Protein AF-A0A7H8S4U1-F1 (afdb_monomer_lite)

pLDDT: mean 76.93, std 15.3, range [38.97, 93.62]

Radius of gyration: 26.72 Å; chains: 1; bounding box: 43×94×67 Å

Structure (mmCIF, N/CA/C/O backbone):
data_AF-A0A7H8S4U1-F1
#
_entry.id   AF-A0A7H8S4U1-F1
#
loop_
_atom_site.group_PDB
_atom_site.id
_atom_site.type_symbol
_atom_site.label_atom_id
_atom_site.label_alt_id
_atom_site.label_comp_id
_atom_site.label_asym_id
_atom_site.label_entity_id
_atom_site.label_seq_id
_atom_site.pdbx_PDB_ins_code
_atom_site.Cartn_x
_atom_site.Cartn_y
_atom_site.Cartn_z
_atom_site.occupancy
_atom_site.B_iso_or_equiv
_atom_site.auth_seq_id
_atom_site.auth_comp_id
_atom_site.auth_asym_id
_atom_site.auth_atom_id
_atom_site.pdbx_PDB_model_num
ATOM 1 N N . MET A 1 1 ? 2.438 36.192 -29.344 1.00 64.75 1 MET A N 1
ATOM 2 C CA . MET A 1 1 ? 3.657 36.478 -30.137 1.00 64.75 1 MET A CA 1
ATOM 3 C C . MET A 1 1 ? 3.927 35.367 -31.154 1.00 64.75 1 MET A C 1
ATOM 5 O O . MET A 1 1 ? 3.913 35.666 -32.336 1.00 64.75 1 MET A O 1
ATOM 9 N N . LEU A 1 2 ? 4.022 34.094 -30.740 1.00 72.19 2 LEU A N 1
ATOM 10 C CA . LEU A 1 2 ? 4.250 32.944 -31.644 1.00 72.19 2 LEU A CA 1
ATOM 11 C C . LEU A 1 2 ? 3.164 32.755 -32.721 1.00 72.19 2 LEU A C 1
ATOM 13 O O . LEU A 1 2 ? 3.493 32.501 -33.872 1.00 72.19 2 LEU A O 1
ATOM 17 N N . ASP A 1 3 ? 1.880 32.940 -32.389 1.00 77.12 3 ASP A N 1
ATOM 18 C CA . ASP A 1 3 ? 0.780 32.805 -33.368 1.00 77.12 3 ASP A CA 1
ATOM 19 C C . ASP A 1 3 ? 0.847 33.827 -34.506 1.00 77.12 3 ASP A C 1
ATOM 21 O O . ASP A 1 3 ? 0.370 33.581 -35.614 1.00 77.12 3 ASP A O 1
ATOM 25 N N . PHE A 1 4 ? 1.438 34.989 -34.232 1.00 79.50 4 PHE A N 1
ATOM 26 C CA . PHE A 1 4 ? 1.604 36.049 -35.218 1.00 79.50 4 PHE A CA 1
ATOM 27 C C . PHE A 1 4 ? 2.697 35.675 -36.226 1.00 79.50 4 PHE A C 1
ATOM 29 O O . PHE A 1 4 ? 2.539 35.836 -37.432 1.00 79.50 4 PHE A O 1
ATOM 36 N N . GLU A 1 5 ? 3.774 35.076 -35.727 1.00 75.38 5 GLU A N 1
ATOM 37 C CA . GLU A 1 5 ? 4.907 34.611 -36.519 1.00 75.38 5 GLU A CA 1
ATOM 38 C C . GLU A 1 5 ? 4.589 33.346 -37.327 1.00 75.38 5 GLU A C 1
ATOM 40 O O . GLU A 1 5 ? 5.065 33.182 -38.446 1.00 75.38 5 GLU A O 1
ATOM 45 N N . VAL A 1 6 ? 3.705 32.487 -36.819 1.00 82.75 6 VAL A N 1
ATOM 46 C CA . VAL A 1 6 ? 3.118 31.361 -37.567 1.00 82.75 6 VAL A CA 1
ATOM 47 C C . VAL A 1 6 ? 2.343 31.852 -38.788 1.00 82.75 6 VAL A C 1
ATOM 49 O O . VAL A 1 6 ? 2.524 31.327 -39.885 1.00 82.75 6 VAL A O 1
ATOM 52 N N . LYS A 1 7 ? 1.527 32.901 -38.622 1.00 80.88 7 LYS A N 1
ATOM 53 C CA . LYS A 1 7 ? 0.760 33.504 -39.724 1.00 80.88 7 LYS A CA 1
ATOM 54 C C . LYS A 1 7 ? 1.648 34.214 -40.752 1.00 80.88 7 LYS A C 1
ATOM 56 O O . LYS A 1 7 ? 1.335 34.169 -41.934 1.00 80.88 7 LYS A O 1
ATOM 61 N N . LEU A 1 8 ? 2.746 34.834 -40.316 1.00 81.50 8 LEU A N 1
ATOM 62 C CA . LEU A 1 8 ? 3.704 35.530 -41.189 1.00 81.50 8 LEU A CA 1
ATOM 63 C C . LEU A 1 8 ? 4.660 34.583 -41.926 1.00 81.50 8 LEU A C 1
ATOM 65 O O . LEU A 1 8 ? 4.981 34.814 -43.086 1.00 81.50 8 LEU A O 1
ATOM 69 N N . SER A 1 9 ? 5.131 33.530 -41.259 1.00 76.94 9 SER A N 1
ATOM 70 C CA . SER A 1 9 ? 6.133 32.610 -41.813 1.00 76.94 9 SER A CA 1
ATOM 71 C C . SER A 1 9 ? 5.536 31.447 -42.608 1.00 76.94 9 SER A C 1
ATOM 73 O O . SER A 1 9 ? 6.279 30.737 -43.285 1.00 76.94 9 SER A O 1
ATOM 75 N N . GLY A 1 10 ? 4.225 31.198 -42.490 1.00 78.38 10 GLY A N 1
ATOM 76 C CA . GLY A 1 10 ? 3.545 30.051 -43.104 1.00 78.38 10 GLY A CA 1
ATOM 77 C C . GLY A 1 10 ? 3.968 28.687 -42.537 1.00 78.38 10 GLY A C 1
ATOM 78 O O . GLY A 1 10 ? 3.527 27.648 -43.027 1.00 78.38 10 GLY A O 1
ATOM 79 N N . LYS A 1 11 ? 4.828 28.662 -41.510 1.00 82.88 11 LYS A N 1
ATOM 80 C CA . LYS A 1 11 ? 5.280 27.439 -40.835 1.00 82.88 11 LYS A CA 1
ATOM 81 C C . LYS A 1 11 ? 4.241 26.988 -39.814 1.00 82.88 11 LYS A C 1
ATOM 83 O O . LYS A 1 11 ? 3.533 27.803 -39.232 1.00 82.88 11 LYS A O 1
ATOM 88 N N . SER A 1 12 ? 4.176 25.686 -39.540 1.00 81.75 12 SER A N 1
ATOM 89 C CA . SER A 1 12 ? 3.280 25.167 -38.501 1.00 81.75 12 SER A CA 1
ATOM 90 C C . SER A 1 12 ? 3.655 25.713 -37.117 1.00 81.75 12 SER A C 1
ATOM 92 O O . SER A 1 12 ? 4.831 25.931 -36.816 1.00 81.75 12 SER A O 1
ATOM 94 N N . PHE A 1 13 ? 2.659 25.880 -36.242 1.00 82.69 13 PHE A N 1
ATOM 95 C CA . PHE A 1 13 ? 2.874 26.357 -34.871 1.00 82.69 13 PHE A CA 1
ATOM 96 C C . PHE A 1 13 ? 3.917 25.536 -34.111 1.00 82.69 13 PHE A C 1
ATOM 98 O O . PHE A 1 13 ? 4.747 26.097 -33.400 1.00 82.69 13 PHE A O 1
ATOM 105 N N . ASN A 1 14 ? 3.941 24.219 -34.321 1.00 80.06 14 ASN A N 1
ATOM 106 C CA . ASN A 1 14 ? 4.946 23.354 -33.713 1.00 80.06 14 ASN A CA 1
ATOM 107 C C . ASN A 1 14 ? 6.362 23.664 -34.214 1.00 80.06 14 ASN A C 1
ATOM 109 O O . ASN A 1 14 ? 7.271 23.696 -33.399 1.00 80.06 14 ASN A O 1
ATOM 113 N N . ALA A 1 15 ? 6.560 23.959 -35.501 1.00 79.50 15 ALA A N 1
ATOM 114 C CA . ALA A 1 15 ? 7.880 24.307 -36.030 1.00 79.50 15 ALA A CA 1
ATOM 115 C C . ALA A 1 15 ? 8.394 25.649 -35.481 1.00 79.50 15 ALA A C 1
ATOM 117 O O . ALA A 1 15 ? 9.560 25.755 -35.106 1.00 79.50 15 ALA A O 1
ATOM 118 N N . VAL A 1 16 ? 7.518 26.655 -35.374 1.00 81.25 16 VAL A N 1
ATOM 119 C CA . VAL A 1 16 ? 7.859 27.948 -34.751 1.00 81.25 16 VAL A CA 1
ATOM 120 C C . VAL A 1 16 ? 8.148 27.751 -33.261 1.00 81.25 16 VAL A C 1
ATOM 122 O O . VAL A 1 16 ? 9.165 28.209 -32.751 1.00 81.25 16 VAL A O 1
ATOM 125 N N . LYS A 1 17 ? 7.325 26.975 -32.552 1.00 79.62 17 LYS A N 1
ATOM 126 C CA . LYS A 1 17 ? 7.555 26.643 -31.142 1.00 79.62 17 LYS A CA 1
ATOM 127 C C . LYS A 1 17 ? 8.877 25.894 -30.929 1.00 79.62 17 LYS A C 1
ATOM 129 O O . LYS A 1 17 ? 9.599 26.209 -29.990 1.00 79.62 17 LYS A O 1
ATOM 134 N N . GLU A 1 18 ? 9.227 24.944 -31.791 1.00 81.50 18 GLU A N 1
ATOM 135 C CA . GLU A 1 18 ? 10.499 24.216 -31.714 1.00 81.50 18 GLU A CA 1
ATOM 136 C C . GLU A 1 18 ? 11.718 25.098 -32.013 1.00 81.50 18 GLU A C 1
ATOM 138 O O . GLU A 1 18 ? 12.794 24.842 -31.477 1.00 81.50 18 GLU A O 1
ATOM 143 N N . GLN A 1 19 ? 11.564 26.151 -32.820 1.00 81.50 19 GLN A N 1
ATOM 144 C CA . GLN A 1 19 ? 12.625 27.124 -33.090 1.00 81.50 19 GLN A CA 1
ATOM 145 C C . GLN A 1 19 ? 12.977 27.949 -31.842 1.00 81.50 19 GLN A C 1
ATOM 147 O O . GLN A 1 19 ? 14.152 28.209 -31.597 1.00 81.50 19 GLN A O 1
ATOM 152 N N . TYR A 1 20 ? 11.978 28.321 -31.037 1.00 78.94 20 TYR A N 1
ATOM 153 C CA . TYR A 1 20 ? 12.177 29.127 -29.826 1.00 78.94 20 TYR A CA 1
ATOM 154 C C . TYR A 1 20 ? 12.450 28.300 -28.568 1.00 78.94 20 TYR A C 1
ATOM 156 O O . TYR A 1 20 ? 13.258 28.693 -27.732 1.00 78.94 20 TYR A O 1
ATOM 164 N N . PHE A 1 21 ? 11.782 27.156 -28.418 1.00 80.81 21 PHE A N 1
ATOM 165 C CA . PHE A 1 21 ? 11.834 26.341 -27.199 1.00 80.81 21 PHE A CA 1
ATOM 166 C C . PHE A 1 21 ? 12.585 25.016 -27.382 1.00 80.81 21 PHE A C 1
ATOM 168 O O . PHE A 1 21 ? 12.710 24.241 -26.432 1.00 80.81 21 PHE A O 1
ATOM 175 N N . GLY A 1 22 ? 13.097 24.742 -28.585 1.00 77.19 22 GLY A N 1
ATOM 176 C CA . GLY A 1 22 ? 13.707 23.464 -28.935 1.00 77.19 22 GLY A CA 1
ATOM 177 C C . GLY A 1 22 ? 12.678 22.351 -29.167 1.00 77.19 22 GLY A C 1
ATOM 178 O O . GLY A 1 22 ? 11.480 22.493 -28.912 1.00 77.19 22 GLY A O 1
ATOM 179 N N . LYS A 1 23 ? 13.153 21.197 -29.650 1.00 75.75 23 LYS A N 1
ATOM 180 C CA . LYS A 1 23 ? 12.310 20.008 -29.851 1.00 75.75 23 LYS A CA 1
ATOM 181 C C . LYS A 1 23 ? 11.745 19.515 -28.522 1.00 75.75 23 LYS A C 1
ATOM 183 O O . LYS A 1 23 ? 12.493 19.311 -27.562 1.00 75.75 23 LYS A O 1
ATOM 188 N N . VAL A 1 24 ? 10.439 19.245 -28.489 1.00 65.31 24 VAL A N 1
ATOM 189 C CA . VAL A 1 24 ? 9.780 18.640 -27.323 1.00 65.31 24 VAL A CA 1
ATOM 190 C C . VAL A 1 24 ? 10.454 17.298 -27.027 1.00 65.31 24 VAL A C 1
ATOM 192 O O . VAL A 1 24 ? 10.409 16.369 -27.837 1.00 65.31 24 VAL A O 1
ATOM 195 N N . ARG A 1 25 ? 11.111 17.183 -25.865 1.00 64.31 25 ARG A N 1
ATOM 196 C CA . ARG A 1 25 ? 11.694 15.910 -25.423 1.00 64.31 25 ARG A CA 1
ATOM 197 C C . ARG A 1 25 ? 10.561 14.892 -25.283 1.00 64.31 25 ARG A C 1
ATOM 199 O O . ARG A 1 25 ? 9.603 15.136 -24.553 1.00 64.31 25 ARG A O 1
ATOM 206 N N . LYS A 1 26 ? 10.670 13.757 -25.984 1.00 64.00 26 LYS A N 1
ATOM 207 C CA . LYS A 1 26 ? 9.734 12.629 -25.845 1.00 64.00 26 LYS A CA 1
ATOM 208 C C . LYS A 1 26 ? 9.601 12.274 -24.362 1.00 64.00 26 LYS A C 1
ATOM 210 O O . LYS A 1 26 ? 10.618 12.204 -23.667 1.00 64.00 26 LYS A O 1
ATOM 215 N N . SER A 1 27 ? 8.372 12.065 -23.883 1.00 67.50 27 SER A N 1
ATOM 216 C CA . SER A 1 27 ? 8.158 11.691 -22.486 1.00 67.50 27 SER A CA 1
ATOM 217 C C . SER A 1 27 ? 8.909 10.392 -22.188 1.00 67.50 27 SER A C 1
ATOM 219 O O . SER A 1 27 ? 8.850 9.415 -22.939 1.00 67.50 27 SER A O 1
ATOM 221 N N . LEU A 1 28 ? 9.699 10.405 -21.115 1.00 77.50 28 LEU A N 1
ATOM 222 C CA . LEU A 1 28 ? 10.390 9.208 -20.656 1.00 77.50 28 LEU A CA 1
ATOM 223 C C . LEU A 1 28 ? 9.348 8.206 -20.155 1.00 77.50 28 LEU A C 1
ATOM 225 O O . LEU A 1 28 ? 8.411 8.579 -19.451 1.00 77.50 28 LEU A O 1
ATOM 229 N N . HIS A 1 29 ? 9.532 6.930 -20.493 1.00 82.38 29 HIS A N 1
ATOM 230 C CA . HIS A 1 29 ? 8.674 5.863 -19.986 1.00 82.38 29 HIS A CA 1
ATOM 231 C C . HIS A 1 29 ? 8.639 5.887 -18.439 1.00 82.38 29 HIS A C 1
ATOM 233 O O . HIS A 1 29 ? 9.708 5.999 -17.827 1.00 82.38 29 HIS A O 1
ATOM 239 N N . PRO A 1 30 ? 7.471 5.715 -17.788 1.00 82.88 30 PRO A N 1
ATOM 240 C CA . PRO A 1 30 ? 7.329 5.840 -16.331 1.00 82.88 30 PRO A CA 1
ATOM 241 C C . PRO A 1 30 ? 8.284 4.949 -15.524 1.00 82.88 30 PRO A C 1
ATOM 243 O O . PRO A 1 30 ? 8.791 5.353 -14.484 1.00 82.88 30 PRO A O 1
ATOM 246 N N . ALA A 1 31 ? 8.620 3.760 -16.035 1.00 83.56 31 ALA A N 1
ATOM 247 C CA . ALA A 1 31 ? 9.599 2.870 -15.399 1.00 83.56 31 ALA A CA 1
ATOM 248 C C . ALA A 1 31 ? 11.003 3.496 -15.224 1.00 83.56 31 ALA A C 1
ATOM 250 O O . ALA A 1 31 ? 11.756 3.072 -14.348 1.00 83.56 31 ALA A O 1
ATOM 251 N N . TYR A 1 32 ? 11.377 4.499 -16.032 1.00 82.00 32 TYR A N 1
ATOM 252 C CA . TYR A 1 32 ? 12.645 5.221 -15.866 1.00 82.00 32 TYR A CA 1
ATOM 253 C C . TYR A 1 32 ? 12.599 6.268 -14.754 1.00 82.00 32 TYR A C 1
ATOM 255 O O . TYR A 1 32 ? 13.657 6.633 -14.249 1.00 82.00 32 TYR A O 1
ATOM 263 N N . GLN A 1 33 ? 11.404 6.724 -14.373 1.00 85.19 33 GLN A N 1
ATOM 264 C CA . GLN A 1 33 ? 11.203 7.699 -13.300 1.00 85.19 33 GLN A CA 1
ATOM 265 C C . GLN A 1 33 ? 11.295 7.052 -11.910 1.00 85.19 33 GLN A C 1
ATOM 267 O O . GLN A 1 33 ? 11.431 7.760 -10.915 1.00 85.19 33 GLN A O 1
ATOM 272 N N . LEU A 1 34 ? 11.262 5.715 -11.838 1.00 85.81 34 LEU A N 1
ATOM 273 C CA . LEU A 1 34 ? 11.427 4.984 -10.587 1.00 85.81 34 LEU A CA 1
ATOM 274 C C . LEU A 1 34 ? 12.838 5.170 -10.024 1.00 85.81 34 LEU A C 1
ATOM 276 O O . LEU A 1 34 ? 13.845 4.906 -10.696 1.00 85.81 34 LEU A O 1
ATOM 280 N N . ASN A 1 35 ? 12.902 5.583 -8.761 1.00 86.75 35 ASN A N 1
ATOM 281 C CA . ASN A 1 35 ? 14.157 5.774 -8.052 1.00 86.75 35 ASN A CA 1
ATOM 282 C C . ASN A 1 35 ? 14.803 4.413 -7.682 1.00 86.75 35 ASN A C 1
ATOM 284 O O . ASN A 1 35 ? 14.145 3.366 -7.701 1.00 86.75 35 ASN A O 1
ATOM 288 N N . PRO A 1 36 ? 16.107 4.375 -7.342 1.00 86.31 36 PRO A N 1
ATOM 289 C CA . PRO A 1 36 ? 16.794 3.122 -7.022 1.00 86.31 36 PRO A CA 1
ATOM 290 C C . PRO A 1 36 ? 16.178 2.344 -5.853 1.00 86.31 36 PRO A C 1
ATOM 292 O O . PRO A 1 36 ? 16.264 1.118 -5.840 1.00 86.31 36 PRO A O 1
ATOM 295 N N . TYR A 1 37 ? 15.568 3.039 -4.890 1.00 86.88 37 TYR A N 1
ATOM 296 C CA . TYR A 1 37 ? 14.914 2.425 -3.736 1.00 86.88 37 TYR A CA 1
ATOM 297 C C . TYR A 1 37 ? 13.597 1.740 -4.131 1.00 86.88 37 TYR A C 1
ATOM 299 O O . TYR A 1 37 ? 13.401 0.571 -3.820 1.00 86.88 37 TYR A O 1
ATOM 307 N N . GLN A 1 38 ? 12.760 2.397 -4.933 1.00 89.38 38 GLN A N 1
ATOM 308 C CA . GLN A 1 38 ? 11.540 1.841 -5.523 1.00 89.38 38 GLN A CA 1
ATOM 309 C C . GLN A 1 38 ? 11.856 0.603 -6.367 1.00 89.38 38 GLN A C 1
ATOM 311 O O . GLN A 1 38 ? 11.226 -0.437 -6.202 1.00 89.38 38 GLN A O 1
ATOM 316 N N . LEU A 1 39 ? 12.900 0.669 -7.203 1.00 88.06 39 LEU A N 1
ATOM 317 C CA . LEU A 1 39 ? 13.375 -0.483 -7.979 1.00 88.06 39 LEU A CA 1
ATOM 318 C C . LEU A 1 39 ? 13.901 -1.623 -7.096 1.00 88.06 39 LEU A C 1
ATOM 320 O O . LEU A 1 39 ? 13.832 -2.784 -7.499 1.00 88.06 39 LEU A O 1
ATOM 324 N N . LYS A 1 40 ? 14.440 -1.317 -5.909 1.00 88.44 40 LYS A N 1
ATOM 325 C CA . LYS A 1 40 ? 14.876 -2.325 -4.935 1.00 88.44 40 LYS A CA 1
ATOM 326 C C . LYS A 1 40 ? 13.676 -3.055 -4.335 1.00 88.44 40 LYS A C 1
ATOM 328 O O . LYS A 1 40 ? 13.718 -4.278 -4.256 1.00 88.44 40 LYS A O 1
ATOM 333 N N . CYS A 1 41 ? 12.608 -2.334 -3.987 1.00 86.12 41 CYS A N 1
ATOM 334 C CA . CYS A 1 41 ? 11.373 -2.909 -3.438 1.00 86.12 41 CYS A CA 1
ATOM 335 C C . CYS A 1 41 ? 10.744 -3.960 -4.366 1.00 86.12 41 CYS A C 1
ATOM 337 O O . CYS A 1 41 ? 10.228 -4.964 -3.889 1.00 86.12 41 CYS A O 1
ATOM 339 N N . ILE A 1 42 ? 10.848 -3.764 -5.683 1.00 88.56 42 ILE A N 1
ATOM 340 C CA . ILE A 1 42 ? 10.344 -4.708 -6.694 1.00 88.56 42 ILE A CA 1
ATOM 341 C C . ILE A 1 42 ? 11.414 -5.667 -7.247 1.00 88.56 42 ILE A C 1
ATOM 343 O O . ILE A 1 42 ? 11.142 -6.417 -8.176 1.00 88.56 42 ILE A O 1
ATOM 347 N N . GLY A 1 43 ? 12.644 -5.653 -6.718 1.00 85.69 43 GLY A N 1
ATOM 348 C CA . GLY A 1 43 ? 13.713 -6.581 -7.120 1.00 85.69 43 GLY A CA 1
ATOM 349 C C . GLY A 1 43 ? 14.400 -6.281 -8.463 1.00 85.69 43 GLY A C 1
ATOM 350 O O . GLY A 1 43 ? 15.244 -7.055 -8.911 1.00 85.69 43 GLY A O 1
ATOM 351 N N . TRP A 1 44 ? 14.110 -5.143 -9.096 1.00 87.25 44 TRP A N 1
ATOM 352 C CA . TRP A 1 44 ? 14.651 -4.764 -10.409 1.00 87.25 44 TRP A CA 1
ATOM 353 C C . TRP A 1 44 ? 15.941 -3.928 -10.350 1.00 87.25 44 TRP A C 1
ATOM 355 O O . TRP A 1 44 ? 16.581 -3.708 -11.382 1.00 87.25 44 TRP A O 1
ATOM 365 N N . GLN A 1 45 ? 16.365 -3.477 -9.162 1.00 86.06 45 GLN A N 1
ATOM 366 C CA . GLN A 1 45 ? 17.549 -2.618 -8.993 1.00 86.06 45 GLN A CA 1
ATOM 367 C C . GLN A 1 45 ? 18.833 -3.250 -9.556 1.00 86.06 45 GLN A C 1
ATOM 369 O O . GLN A 1 45 ? 19.552 -2.609 -10.324 1.00 86.06 45 GLN A O 1
ATOM 374 N N . ASN A 1 46 ? 19.113 -4.507 -9.199 1.00 82.81 46 ASN A N 1
ATOM 375 C CA . ASN A 1 46 ? 20.321 -5.204 -9.651 1.00 82.81 46 ASN A CA 1
ATOM 376 C C . ASN A 1 46 ? 20.266 -5.496 -11.152 1.00 82.81 46 ASN A C 1
ATOM 378 O O . ASN A 1 46 ? 21.266 -5.352 -11.846 1.00 82.81 46 ASN A O 1
ATOM 382 N N . TYR A 1 47 ? 19.080 -5.813 -11.674 1.00 79.25 47 TYR A N 1
ATOM 383 C CA . TYR A 1 47 ? 18.890 -6.076 -13.096 1.00 79.25 47 TYR A CA 1
ATOM 384 C C . TYR A 1 47 ? 19.197 -4.841 -13.953 1.00 79.25 47 TYR A C 1
ATOM 386 O O . TYR A 1 47 ? 19.935 -4.941 -14.930 1.00 79.25 47 TYR A O 1
ATOM 394 N N . LYS A 1 48 ? 18.721 -3.657 -13.534 1.00 78.81 48 LYS A N 1
ATOM 395 C CA . LYS A 1 48 ? 19.026 -2.380 -14.203 1.00 78.81 48 LYS A CA 1
ATOM 396 C C . LYS A 1 48 ? 20.525 -2.058 -14.196 1.00 78.81 48 LYS A C 1
ATOM 398 O O . LYS A 1 48 ? 21.014 -1.484 -15.163 1.00 78.81 48 LYS A O 1
ATOM 403 N N . ARG A 1 49 ? 21.242 -2.415 -13.120 1.00 79.75 49 ARG A N 1
ATOM 404 C CA . ARG A 1 49 ? 22.698 -2.211 -12.993 1.00 79.75 49 ARG A CA 1
ATOM 405 C C . ARG A 1 49 ? 23.508 -3.162 -13.875 1.00 79.75 49 ARG A C 1
ATOM 407 O O . ARG A 1 49 ? 24.505 -2.736 -14.438 1.00 79.75 49 ARG A O 1
ATOM 414 N N . ILE A 1 50 ? 23.083 -4.421 -13.989 1.00 83.31 50 ILE A N 1
ATOM 415 C CA . ILE A 1 50 ? 23.802 -5.463 -14.738 1.00 83.31 50 ILE A CA 1
ATOM 416 C C . ILE A 1 50 ? 23.540 -5.354 -16.246 1.00 83.31 50 ILE A C 1
ATOM 418 O O . ILE A 1 50 ? 24.458 -5.515 -17.043 1.00 83.31 50 ILE A O 1
ATOM 422 N N . SER A 1 51 ? 22.298 -5.084 -16.662 1.00 83.38 51 SER A N 1
ATOM 423 C CA . SER A 1 51 ? 21.942 -4.968 -18.079 1.00 83.38 51 SER A CA 1
ATOM 424 C C . SER A 1 51 ? 20.886 -3.894 -18.307 1.00 83.38 51 SER A C 1
ATOM 426 O O . SER A 1 51 ? 19.681 -4.125 -18.172 1.00 83.38 51 SER A O 1
ATOM 428 N N . PHE A 1 52 ? 21.337 -2.711 -18.730 1.00 83.50 52 PHE A N 1
ATOM 429 C CA . PHE A 1 52 ? 20.424 -1.635 -19.105 1.00 83.50 52 PHE A CA 1
ATOM 430 C C . PHE A 1 52 ? 19.575 -2.013 -20.329 1.00 83.50 52 PHE A C 1
ATOM 432 O O . PHE A 1 52 ? 18.366 -1.807 -20.314 1.00 83.50 52 PHE A O 1
ATOM 439 N N . ASN A 1 53 ? 20.160 -2.656 -21.346 1.00 82.69 53 ASN A N 1
ATOM 440 C CA . ASN A 1 53 ? 19.413 -3.114 -22.526 1.00 82.69 53 ASN A CA 1
ATOM 441 C C . ASN A 1 53 ? 18.352 -4.171 -22.178 1.00 82.69 53 ASN A C 1
ATOM 443 O O . ASN A 1 53 ? 17.233 -4.105 -22.687 1.00 82.69 53 ASN A O 1
ATOM 447 N N . GLY A 1 54 ? 18.647 -5.093 -21.254 1.00 79.56 54 GLY A N 1
ATOM 448 C CA . GLY A 1 54 ? 17.646 -6.029 -20.735 1.00 79.56 54 GLY A CA 1
ATOM 449 C C . GLY A 1 54 ? 16.523 -5.314 -19.979 1.00 79.56 54 GLY A C 1
ATOM 450 O O . GLY A 1 54 ? 15.350 -5.666 -20.115 1.00 79.56 54 GLY A O 1
ATOM 451 N N . PHE A 1 55 ? 16.854 -4.263 -19.223 1.00 84.19 55 PHE A N 1
ATOM 452 C CA . PHE A 1 55 ? 15.861 -3.414 -18.565 1.00 84.19 55 PHE A CA 1
ATOM 453 C C . PHE A 1 55 ? 14.971 -2.674 -19.579 1.00 84.19 55 PHE A C 1
ATOM 455 O O . PHE A 1 55 ? 13.761 -2.599 -19.371 1.00 84.19 55 PHE A O 1
ATOM 462 N N . LEU A 1 56 ? 15.526 -2.184 -20.698 1.00 84.06 56 LEU A N 1
ATOM 463 C CA . LEU A 1 56 ? 14.750 -1.550 -21.775 1.00 84.06 56 LEU A CA 1
ATOM 464 C C . LEU A 1 56 ? 13.692 -2.502 -22.343 1.00 84.06 56 LEU A C 1
ATOM 466 O O . LEU A 1 56 ? 12.536 -2.110 -22.489 1.00 84.06 56 LEU A O 1
ATOM 470 N N . GLN A 1 57 ? 14.080 -3.749 -22.623 1.00 86.44 57 GLN A N 1
ATOM 471 C CA . GLN A 1 57 ? 13.181 -4.766 -23.177 1.00 86.44 57 GLN A CA 1
ATOM 472 C C . GLN A 1 57 ? 12.068 -5.162 -22.198 1.00 86.44 57 GLN A C 1
ATOM 474 O O . GLN A 1 57 ? 10.961 -5.481 -22.619 1.00 86.44 57 GLN A O 1
ATOM 479 N N . LYS A 1 58 ? 12.337 -5.110 -20.888 1.00 87.19 58 LYS A N 1
ATOM 480 C CA . LYS A 1 58 ? 11.390 -5.516 -19.837 1.00 87.19 58 LYS A CA 1
ATOM 481 C C . LYS A 1 58 ? 10.710 -4.346 -19.122 1.00 87.19 58 LYS A C 1
ATOM 483 O O . LYS A 1 58 ? 10.081 -4.553 -18.087 1.00 87.19 58 LYS A O 1
ATOM 488 N N . ARG A 1 59 ? 10.792 -3.124 -19.658 1.00 87.81 59 ARG A N 1
ATOM 489 C CA . ARG A 1 59 ? 10.272 -1.907 -19.003 1.00 87.81 59 ARG A CA 1
ATOM 490 C C . ARG A 1 59 ? 8.783 -1.977 -18.635 1.00 87.81 59 ARG A C 1
ATOM 492 O O . ARG A 1 59 ? 8.390 -1.422 -17.613 1.00 87.81 59 ARG A O 1
ATOM 499 N N . GLU A 1 60 ? 7.978 -2.686 -19.428 1.00 89.50 60 GLU A N 1
ATOM 500 C CA . GLU A 1 60 ? 6.551 -2.905 -19.151 1.00 89.50 60 GLU A CA 1
ATOM 501 C C . GLU A 1 60 ? 6.343 -3.817 -17.937 1.00 89.50 60 GLU A C 1
ATOM 503 O O . GLU A 1 60 ? 5.498 -3.547 -17.086 1.00 89.50 60 GLU A O 1
ATOM 508 N N . HIS A 1 61 ? 7.164 -4.864 -17.801 1.00 89.75 61 HIS A N 1
ATOM 509 C CA . HIS A 1 61 ? 7.134 -5.751 -16.638 1.00 89.75 61 HIS A CA 1
ATOM 510 C C . HIS A 1 61 ? 7.533 -5.012 -15.362 1.00 89.75 61 HIS A C 1
ATOM 512 O O . HIS A 1 61 ? 6.853 -5.145 -14.353 1.00 89.75 61 HIS A O 1
ATOM 518 N N . VAL A 1 62 ? 8.566 -4.167 -15.428 1.00 89.44 62 VAL A N 1
ATOM 519 C CA . VAL A 1 62 ? 8.977 -3.315 -14.298 1.00 89.44 62 VAL A CA 1
ATOM 520 C C . VAL A 1 62 ? 7.814 -2.435 -13.838 1.00 89.44 62 VAL A C 1
ATOM 522 O O . VAL A 1 62 ? 7.550 -2.322 -12.643 1.00 89.44 62 VAL A O 1
ATOM 525 N N . LEU A 1 63 ? 7.102 -1.815 -14.785 1.00 90.12 63 LEU A N 1
ATOM 526 C CA . LEU A 1 63 ? 5.964 -0.958 -14.465 1.00 90.12 63 LEU A CA 1
ATOM 527 C C . LEU A 1 63 ? 4.791 -1.758 -13.889 1.00 90.12 63 LEU A C 1
ATOM 529 O O . LEU A 1 63 ? 4.140 -1.290 -12.957 1.00 90.12 63 LEU A O 1
ATOM 533 N N . LYS A 1 64 ? 4.526 -2.954 -14.421 1.00 92.44 64 LYS A N 1
ATOM 534 C CA . LYS A 1 64 ? 3.496 -3.857 -13.900 1.00 92.44 64 LYS A CA 1
ATOM 535 C C . LYS A 1 64 ? 3.799 -4.276 -12.461 1.00 92.44 64 LYS A C 1
ATOM 537 O O . LYS A 1 64 ? 2.923 -4.158 -11.610 1.00 92.44 64 LYS A O 1
ATOM 542 N N . ASP A 1 65 ? 5.032 -4.688 -12.181 1.00 91.06 65 ASP A N 1
ATOM 543 C CA . ASP A 1 65 ? 5.460 -5.095 -10.840 1.00 91.06 65 ASP A CA 1
ATOM 544 C C . ASP A 1 65 ? 5.402 -3.920 -9.858 1.00 91.06 65 ASP A C 1
ATOM 546 O O . ASP A 1 65 ? 4.962 -4.083 -8.722 1.00 91.06 65 ASP A O 1
ATOM 550 N N . TRP A 1 66 ? 5.769 -2.713 -10.306 1.00 92.75 66 TRP A N 1
ATOM 551 C CA . TRP A 1 66 ? 5.614 -1.498 -9.508 1.00 92.75 66 TRP A CA 1
ATOM 552 C C . TRP A 1 66 ? 4.152 -1.193 -9.184 1.00 92.75 66 TRP A C 1
ATOM 554 O O . TRP A 1 66 ? 3.821 -0.955 -8.025 1.00 92.75 66 TRP A O 1
ATOM 564 N N . LYS A 1 67 ? 3.260 -1.234 -10.180 1.00 92.44 67 LYS A N 1
ATOM 565 C CA . LYS A 1 67 ? 1.821 -1.020 -9.966 1.00 92.44 67 LYS A CA 1
ATOM 566 C C . LYS A 1 67 ? 1.241 -2.044 -8.994 1.00 92.44 67 LYS A C 1
ATOM 568 O O . LYS A 1 67 ? 0.488 -1.657 -8.108 1.00 92.44 67 LYS A O 1
ATOM 573 N N . GLN A 1 68 ? 1.631 -3.313 -9.120 1.00 91.94 68 GLN A N 1
ATOM 574 C CA . GLN A 1 68 ? 1.202 -4.361 -8.195 1.00 91.94 68 GLN A CA 1
ATOM 575 C C . GLN A 1 68 ? 1.714 -4.110 -6.775 1.00 91.94 68 GLN A C 1
ATOM 577 O O . GLN A 1 68 ? 0.959 -4.237 -5.818 1.00 91.94 68 GLN A O 1
ATOM 582 N N . PHE A 1 69 ? 2.984 -3.729 -6.627 1.00 92.38 69 PHE A N 1
ATOM 583 C CA . PHE A 1 69 ? 3.550 -3.390 -5.325 1.00 92.38 69 PHE A CA 1
ATOM 584 C C . PHE A 1 69 ? 2.799 -2.223 -4.671 1.00 92.38 69 PHE A C 1
ATOM 586 O O . PHE A 1 69 ? 2.398 -2.328 -3.516 1.00 92.38 69 PHE A O 1
ATOM 593 N N . VAL A 1 70 ? 2.560 -1.139 -5.419 1.00 92.94 70 VAL A N 1
ATOM 594 C CA . VAL A 1 70 ? 1.800 0.025 -4.935 1.00 92.94 70 VAL A CA 1
ATOM 595 C C . VAL A 1 70 ? 0.395 -0.385 -4.507 1.00 92.94 70 VAL A C 1
ATOM 597 O O . VAL A 1 70 ? -0.036 -0.013 -3.420 1.00 92.94 70 VAL A O 1
ATOM 600 N N . HIS A 1 71 ? -0.293 -1.168 -5.338 1.00 93.31 71 HIS A N 1
ATOM 601 C CA . HIS A 1 71 ? -1.623 -1.685 -5.042 1.00 93.31 71 HIS A CA 1
ATOM 602 C C . HIS A 1 71 ? -1.634 -2.467 -3.725 1.00 93.31 71 HIS A C 1
ATOM 604 O O . HIS A 1 71 ? -2.341 -2.100 -2.792 1.00 93.31 71 HIS A O 1
ATOM 610 N N . ASP A 1 72 ? -0.783 -3.488 -3.611 1.00 90.00 72 ASP A N 1
ATOM 611 C CA . ASP A 1 72 ? -0.698 -4.339 -2.427 1.00 90.00 72 ASP A CA 1
ATOM 612 C C . ASP A 1 72 ? -0.413 -3.531 -1.155 1.00 90.00 72 ASP A C 1
ATOM 614 O O . ASP A 1 72 ? -0.982 -3.801 -0.096 1.00 90.00 72 ASP A O 1
ATOM 618 N N . GLU A 1 73 ? 0.525 -2.592 -1.218 1.00 91.19 73 GLU A N 1
ATOM 619 C CA . GLU A 1 73 ? 0.886 -1.756 -0.076 1.00 91.19 73 GLU A CA 1
ATOM 620 C C . GLU A 1 73 ? -0.264 -0.835 0.338 1.00 91.19 73 GLU A C 1
ATOM 622 O O . GLU A 1 73 ? -0.551 -0.737 1.533 1.00 91.19 73 GLU A O 1
ATOM 627 N N . LEU A 1 74 ? -0.966 -0.224 -0.621 1.00 93.44 74 LEU A N 1
ATOM 628 C CA . LEU A 1 74 ? -2.139 0.606 -0.346 1.00 93.44 74 LEU A CA 1
ATOM 629 C C . LEU A 1 74 ? -3.276 -0.201 0.293 1.00 93.44 74 LEU A C 1
ATOM 631 O O . LEU A 1 74 ? -3.822 0.258 1.291 1.00 93.44 74 LEU A O 1
ATOM 635 N N . VAL A 1 75 ? -3.567 -1.420 -0.186 1.00 93.19 75 VAL A N 1
ATOM 636 C CA . VAL A 1 75 ? -4.552 -2.337 0.433 1.00 93.19 75 VAL A CA 1
ATOM 637 C C . VAL A 1 75 ? -4.260 -2.525 1.926 1.00 93.19 75 VAL A C 1
ATOM 639 O O . VAL A 1 75 ? -5.142 -2.383 2.773 1.00 93.19 75 VAL A O 1
ATOM 642 N N . THR A 1 76 ? -3.004 -2.820 2.276 1.00 89.69 76 THR A N 1
ATOM 643 C CA . THR A 1 76 ? -2.603 -3.052 3.675 1.00 89.69 76 THR A CA 1
ATOM 644 C C . THR A 1 76 ? -2.700 -1.808 4.525 1.00 89.69 76 THR A C 1
ATOM 646 O O . THR A 1 76 ? -3.223 -1.871 5.634 1.00 89.69 76 THR A O 1
ATOM 649 N N . HIS A 1 77 ? -2.185 -0.687 4.030 1.00 91.81 77 HIS A N 1
ATOM 650 C CA . HIS A 1 77 ? -2.179 0.548 4.800 1.00 91.81 77 HIS A CA 1
ATOM 651 C C . HIS A 1 77 ? -3.590 1.104 4.969 1.00 91.81 77 HIS A C 1
ATOM 653 O O . HIS A 1 77 ? -3.895 1.649 6.022 1.00 91.81 77 HIS A O 1
ATOM 659 N N . TYR A 1 78 ? -4.473 0.893 3.994 1.00 93.62 78 TYR A N 1
ATOM 660 C CA . TYR A 1 78 ? -5.886 1.225 4.122 1.00 93.62 78 TYR A CA 1
ATOM 661 C C . TYR A 1 78 ? -6.595 0.353 5.160 1.00 93.62 78 TYR A C 1
ATOM 663 O O . TYR A 1 78 ? -7.294 0.881 6.020 1.00 93.62 78 TYR A O 1
ATOM 671 N N . ALA A 1 79 ? -6.362 -0.965 5.143 1.00 90.88 79 ALA A N 1
ATOM 672 C CA . ALA A 1 79 ? -6.889 -1.872 6.163 1.00 90.88 79 ALA A CA 1
ATOM 673 C C . ALA A 1 79 ? -6.435 -1.463 7.576 1.00 90.88 79 ALA A C 1
ATOM 675 O O . ALA A 1 79 ? -7.239 -1.414 8.502 1.00 90.88 79 ALA A O 1
ATOM 676 N N . LEU A 1 80 ? -5.153 -1.117 7.726 1.00 88.75 80 LEU A N 1
ATOM 677 C CA . LEU A 1 80 ? -4.590 -0.623 8.981 1.00 88.75 80 LEU A CA 1
ATOM 678 C C . LEU A 1 80 ? -5.226 0.688 9.425 1.00 88.75 80 LEU A C 1
ATOM 680 O O . LEU A 1 80 ? -5.644 0.807 10.575 1.00 88.75 80 LEU A O 1
ATOM 684 N N . PHE A 1 81 ? -5.322 1.652 8.512 1.00 91.25 81 PHE A N 1
ATOM 685 C CA . PHE A 1 81 ? -5.941 2.941 8.780 1.00 91.25 81 PHE A CA 1
AT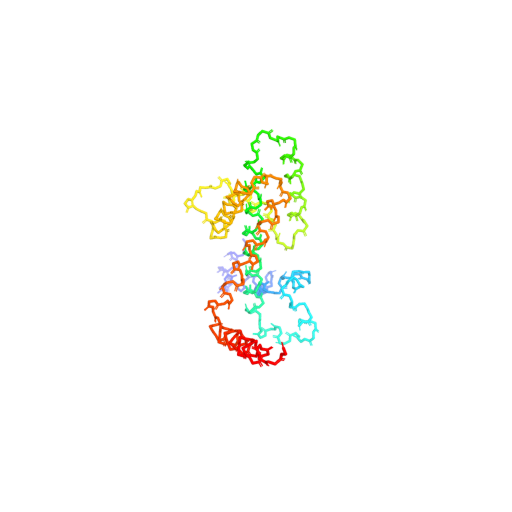OM 686 C C . PHE A 1 81 ? -7.387 2.774 9.247 1.00 91.25 81 PHE A C 1
ATOM 688 O O . PHE A 1 81 ? -7.767 3.360 10.256 1.00 91.25 81 PHE A O 1
ATOM 695 N N . LEU A 1 82 ? -8.167 1.925 8.570 1.00 90.38 82 LEU A N 1
ATOM 696 C CA . LEU A 1 82 ? -9.540 1.611 8.957 1.00 90.38 82 LEU A CA 1
ATOM 697 C C . LEU A 1 82 ? -9.618 1.085 10.386 1.00 90.38 82 LEU A C 1
ATOM 699 O O . LEU A 1 82 ? -10.444 1.557 11.162 1.00 90.38 82 LEU A O 1
ATOM 703 N N . CYS A 1 83 ? -8.764 0.132 10.746 1.00 85.19 83 CYS A N 1
ATOM 704 C CA . CYS A 1 83 ? -8.796 -0.443 12.081 1.00 85.19 83 CYS A CA 1
ATOM 705 C C . CYS A 1 83 ? -8.371 0.553 13.165 1.00 85.19 83 CYS A C 1
ATOM 707 O O . CYS A 1 83 ? -8.979 0.557 14.227 1.00 85.19 83 CYS A O 1
ATOM 709 N N . ILE A 1 84 ? -7.397 1.430 12.894 1.00 86.38 84 ILE A N 1
ATOM 710 C CA . ILE A 1 84 ? -7.026 2.516 13.818 1.00 86.38 84 ILE A CA 1
ATOM 711 C C . ILE A 1 84 ? -8.176 3.530 13.945 1.00 86.38 84 ILE A C 1
ATOM 713 O O . ILE A 1 84 ? -8.495 3.982 15.045 1.00 86.38 84 ILE A O 1
ATOM 717 N N . ALA A 1 85 ? -8.826 3.886 12.835 1.00 86.69 85 ALA A N 1
ATOM 718 C CA . ALA A 1 85 ? -9.932 4.842 12.817 1.00 86.69 85 ALA A CA 1
ATOM 719 C C . ALA A 1 85 ? -11.156 4.352 13.614 1.00 86.69 85 ALA A C 1
ATOM 721 O O . ALA A 1 85 ? -11.847 5.167 14.214 1.00 86.69 85 ALA A O 1
ATOM 722 N N . HIS A 1 86 ? -11.385 3.036 13.668 1.00 83.19 86 HIS A N 1
ATOM 723 C CA . HIS A 1 86 ? -12.501 2.416 14.396 1.00 83.19 86 HIS A CA 1
ATOM 724 C C . HIS A 1 86 ? -12.140 1.973 15.829 1.00 83.19 86 HIS A C 1
ATOM 726 O O . HIS A 1 86 ? -12.863 1.180 16.430 1.00 83.19 86 HIS A O 1
ATOM 732 N N . LEU A 1 87 ? -11.034 2.465 16.400 1.00 78.88 87 LEU A N 1
ATOM 733 C CA . LEU A 1 87 ? -10.731 2.266 17.820 1.00 78.88 87 LEU A CA 1
ATOM 734 C C . LEU A 1 87 ? -11.645 3.126 18.695 1.00 78.88 87 LEU A C 1
ATOM 736 O O . LEU A 1 87 ? -11.359 4.290 18.970 1.00 78.88 87 LEU A O 1
ATOM 740 N N . GLU A 1 88 ? -12.743 2.537 19.151 1.00 74.12 88 GLU A N 1
ATOM 741 C CA . GLU A 1 88 ? -13.677 3.189 20.064 1.00 74.12 88 GLU A CA 1
ATOM 742 C C . GLU A 1 88 ? -13.116 3.246 21.495 1.00 74.12 88 GLU A C 1
ATOM 744 O O . GLU A 1 88 ? -12.454 2.321 21.966 1.00 74.12 88 GLU A O 1
ATOM 749 N N . ASN A 1 89 ? -13.401 4.341 22.208 1.00 74.50 89 ASN A N 1
ATOM 750 C CA . ASN A 1 89 ? -13.069 4.541 23.628 1.00 74.50 89 ASN A CA 1
ATOM 751 C C . ASN A 1 89 ? -11.566 4.531 23.990 1.00 74.50 89 ASN A C 1
ATOM 753 O O . ASN A 1 89 ? -11.225 4.488 25.170 1.00 74.50 89 ASN A O 1
ATOM 757 N N . GLN A 1 90 ? -10.658 4.623 23.010 1.00 78.81 90 GLN A N 1
ATOM 758 C CA . GLN A 1 90 ? -9.201 4.657 23.220 1.00 78.81 90 GLN A CA 1
ATOM 759 C C . GLN A 1 90 ? -8.544 5.854 22.510 1.00 78.81 90 GLN A C 1
ATOM 761 O O . GLN A 1 90 ? -7.587 5.703 21.753 1.00 78.81 90 GLN A O 1
ATOM 766 N N . ASN A 1 91 ? -9.056 7.065 22.749 1.00 82.62 91 ASN A N 1
ATOM 767 C CA . ASN A 1 91 ? -8.673 8.272 22.002 1.00 82.62 91 ASN A CA 1
ATOM 768 C C . ASN A 1 91 ? -7.171 8.612 22.058 1.00 82.62 91 ASN A C 1
ATOM 770 O O . ASN A 1 91 ? -6.610 9.062 21.059 1.00 82.62 91 ASN A O 1
ATOM 774 N N . GLU A 1 92 ? -6.502 8.425 23.200 1.00 83.25 92 GLU A N 1
ATOM 775 C CA . GLU A 1 92 ? -5.058 8.695 23.314 1.00 83.25 92 GLU A CA 1
ATOM 776 C C . GLU A 1 92 ? -4.240 7.702 22.486 1.00 83.25 92 GLU A C 1
ATOM 778 O O . GLU A 1 92 ? -3.464 8.107 21.619 1.00 83.25 92 GLU A O 1
ATOM 783 N N . ARG A 1 93 ? -4.513 6.403 22.651 1.00 79.19 93 ARG A N 1
ATOM 784 C CA . ARG A 1 93 ? -3.873 5.332 21.876 1.00 79.19 93 ARG A CA 1
ATOM 785 C C . ARG A 1 93 ? -4.147 5.483 20.379 1.00 79.19 93 ARG A C 1
ATOM 787 O O . ARG A 1 93 ? -3.243 5.317 19.566 1.00 79.19 93 ARG A O 1
ATOM 794 N N . GLN A 1 94 ? -5.365 5.868 19.993 1.00 84.19 94 GLN A N 1
ATOM 795 C CA . GLN A 1 94 ? -5.707 6.158 18.601 1.00 84.19 94 GLN A CA 1
ATOM 796 C C . GLN A 1 94 ? -4.835 7.282 18.022 1.00 84.19 94 GLN A C 1
ATOM 798 O O . GLN A 1 94 ? -4.316 7.142 16.913 1.00 84.19 94 GLN A O 1
ATOM 803 N N . LYS A 1 95 ? -4.631 8.382 18.761 1.00 86.75 95 LYS A N 1
ATOM 804 C CA . LYS A 1 95 ? -3.762 9.492 18.330 1.00 86.75 95 LYS A CA 1
ATOM 805 C C . LYS A 1 95 ? -2.307 9.056 18.173 1.00 86.75 95 LYS A C 1
ATOM 807 O O . LYS A 1 95 ? -1.665 9.426 17.186 1.00 86.75 95 LYS A O 1
ATOM 812 N N . GLU A 1 96 ? -1.787 8.263 19.105 1.00 86.56 96 GLU A N 1
ATOM 813 C CA . GLU A 1 96 ? -0.425 7.718 19.027 1.00 86.56 96 GLU A CA 1
ATOM 814 C C . GLU A 1 96 ? -0.240 6.836 17.789 1.00 86.56 96 GLU A C 1
ATOM 816 O O . GLU A 1 96 ? 0.691 7.036 17.002 1.00 86.56 96 GLU A O 1
ATOM 821 N N . LEU A 1 97 ? -1.172 5.909 17.564 1.00 84.81 97 LEU A N 1
ATOM 822 C CA . LEU A 1 97 ? -1.158 5.002 16.419 1.00 84.81 97 LEU A CA 1
ATOM 823 C C . LEU A 1 97 ? -1.303 5.744 15.097 1.00 84.81 97 LEU A C 1
ATOM 825 O O . LEU A 1 97 ? -0.603 5.427 14.135 1.00 84.81 97 LEU A O 1
ATOM 829 N N . MET A 1 98 ? -2.156 6.766 15.050 1.00 89.44 98 MET A N 1
ATOM 830 C CA . MET A 1 98 ? -2.303 7.593 13.860 1.00 89.44 98 MET A CA 1
ATOM 831 C C . MET A 1 98 ? -1.021 8.385 13.572 1.00 89.44 98 MET A C 1
ATOM 833 O O . MET A 1 98 ? -0.568 8.446 12.430 1.00 89.44 98 MET A O 1
ATOM 837 N N . THR A 1 99 ? -0.365 8.913 14.609 1.00 89.62 99 THR A N 1
ATOM 838 C CA . THR A 1 99 ? 0.928 9.604 14.480 1.00 89.62 99 THR A CA 1
ATOM 839 C C . THR A 1 99 ? 2.009 8.663 13.948 1.00 89.62 99 THR A C 1
ATOM 841 O O . THR A 1 99 ? 2.771 9.019 13.044 1.00 89.62 99 THR A O 1
ATOM 844 N N . TRP A 1 100 ? 2.071 7.438 14.473 1.00 89.69 100 TRP A N 1
ATOM 845 C CA . TRP A 1 100 ? 2.965 6.399 13.970 1.00 89.69 100 TRP A CA 1
ATOM 846 C C . TRP A 1 100 ? 2.657 6.033 12.509 1.00 89.69 100 TRP A C 1
ATOM 848 O O . TRP A 1 100 ? 3.577 5.954 11.691 1.00 89.69 100 TRP A O 1
ATOM 858 N N . PHE A 1 101 ? 1.379 5.874 12.160 1.00 90.19 101 PHE A N 1
ATOM 859 C CA . PHE A 1 101 ? 0.930 5.518 10.816 1.00 90.19 101 PHE A CA 1
ATOM 860 C C . PHE A 1 101 ? 1.311 6.584 9.783 1.00 90.19 101 PHE A C 1
ATOM 862 O O . PHE A 1 101 ? 1.861 6.254 8.729 1.00 90.19 101 PHE A O 1
ATOM 869 N N . ILE A 1 102 ? 1.098 7.864 10.104 1.00 91.75 102 ILE A N 1
ATOM 870 C CA . ILE A 1 102 ? 1.491 8.995 9.251 1.00 91.75 102 ILE A CA 1
ATOM 871 C C . ILE A 1 102 ? 3.000 8.963 8.992 1.00 91.75 102 ILE A C 1
ATOM 873 O O . ILE A 1 102 ? 3.435 9.013 7.840 1.00 91.75 102 ILE A O 1
ATOM 877 N N . ARG A 1 103 ? 3.810 8.792 10.048 1.00 90.25 103 ARG A N 1
ATOM 878 C CA . ARG A 1 103 ? 5.273 8.679 9.919 1.00 90.25 103 ARG A CA 1
ATOM 879 C C . ARG A 1 103 ? 5.672 7.510 9.019 1.00 90.25 103 ARG A C 1
ATOM 881 O O . ARG A 1 103 ? 6.546 7.669 8.169 1.00 90.25 103 ARG A O 1
ATOM 888 N N . LYS A 1 104 ? 5.020 6.351 9.161 1.00 88.94 104 LYS A N 1
ATOM 889 C CA . LYS A 1 104 ? 5.267 5.188 8.295 1.00 88.94 104 LYS A CA 1
ATOM 890 C C . LYS A 1 104 ? 4.940 5.481 6.836 1.00 88.94 104 LYS A C 1
ATOM 892 O O . LYS A 1 104 ? 5.775 5.202 5.974 1.00 88.94 104 LYS A O 1
ATOM 897 N N . CYS A 1 105 ? 3.804 6.117 6.570 1.00 91.50 105 CYS A N 1
ATOM 898 C CA . CYS A 1 105 ? 3.414 6.521 5.224 1.00 91.50 105 CYS A CA 1
ATOM 899 C C . CYS A 1 105 ? 4.410 7.508 4.598 1.00 91.50 105 CYS A C 1
ATOM 901 O O . CYS A 1 105 ? 4.727 7.376 3.420 1.00 91.50 105 CYS A O 1
ATOM 903 N N . TRP A 1 106 ? 4.957 8.455 5.367 1.00 89.50 106 TRP A N 1
ATOM 904 C CA . TRP A 1 106 ? 5.966 9.400 4.867 1.00 89.50 106 TRP A CA 1
ATOM 905 C C . TRP A 1 106 ? 7.302 8.744 4.519 1.00 89.50 106 TRP A C 1
ATOM 907 O O . TRP A 1 106 ? 7.994 9.198 3.613 1.00 89.50 106 TRP A O 1
ATOM 917 N N . THR A 1 107 ? 7.662 7.654 5.199 1.00 88.38 107 THR A N 1
ATOM 918 C CA . THR A 1 107 ? 8.867 6.871 4.874 1.00 88.38 107 THR A CA 1
ATOM 919 C C . THR A 1 107 ? 8.667 5.865 3.735 1.00 88.38 107 THR A C 1
ATOM 921 O O . THR A 1 107 ? 9.618 5.195 3.324 1.00 88.38 107 THR A O 1
ATOM 924 N N . SER A 1 108 ? 7.439 5.729 3.231 1.00 88.62 108 SER A N 1
ATOM 925 C CA . SER A 1 108 ? 7.104 4.777 2.177 1.00 88.62 108 SER A CA 1
ATOM 926 C C . SER A 1 108 ? 7.732 5.177 0.835 1.00 88.62 108 SER A C 1
ATOM 928 O O . SER A 1 108 ? 7.796 6.360 0.502 1.00 88.62 108 SER A O 1
ATOM 930 N N . PRO A 1 109 ? 8.149 4.209 -0.004 1.00 89.25 109 PRO A N 1
ATOM 931 C CA . PRO A 1 109 ? 8.550 4.483 -1.386 1.00 89.25 109 PRO A CA 1
ATOM 932 C C . PRO A 1 109 ? 7.389 4.963 -2.279 1.00 89.25 109 PRO A C 1
ATOM 934 O O . PRO A 1 109 ? 7.627 5.330 -3.434 1.00 89.25 109 PRO A O 1
ATOM 937 N N . ILE A 1 110 ? 6.146 4.916 -1.788 1.00 89.62 110 ILE A N 1
ATOM 938 C CA . ILE A 1 110 ? 4.935 5.290 -2.521 1.00 89.62 110 ILE A CA 1
ATOM 939 C C . ILE A 1 110 ? 4.671 6.791 -2.338 1.00 89.62 110 ILE A C 1
ATOM 941 O O . ILE A 1 110 ? 4.480 7.240 -1.207 1.00 89.62 110 ILE A O 1
ATOM 945 N N . PRO A 1 111 ? 4.620 7.578 -3.427 1.00 86.88 111 PRO A N 1
ATOM 946 C CA . PRO A 1 111 ? 4.354 9.011 -3.339 1.00 86.88 111 PRO A CA 1
ATOM 947 C C . PRO A 1 111 ? 3.003 9.311 -2.682 1.00 86.88 111 PRO A C 1
ATOM 949 O O . PRO A 1 111 ? 2.000 8.698 -3.045 1.00 86.88 111 PRO A O 1
ATOM 952 N N . ALA A 1 112 ? 2.972 10.273 -1.754 1.00 90.00 112 ALA A N 1
ATOM 953 C CA . ALA A 1 112 ? 1.750 10.763 -1.103 1.00 90.00 112 ALA A CA 1
ATOM 954 C C . ALA A 1 112 ? 0.847 9.639 -0.546 1.00 90.00 112 ALA A C 1
ATOM 956 O O . ALA A 1 112 ? -0.375 9.678 -0.676 1.00 90.00 112 ALA A O 1
ATOM 957 N N . MET A 1 113 ? 1.448 8.592 0.034 1.00 92.44 113 MET A N 1
ATOM 958 C CA . MET A 1 113 ? 0.716 7.400 0.479 1.00 92.44 113 MET A CA 1
ATOM 959 C C . MET A 1 113 ? -0.393 7.721 1.487 1.00 92.44 113 MET A C 1
ATOM 961 O O . MET A 1 113 ? -1.503 7.210 1.357 1.00 92.44 113 MET A O 1
ATOM 965 N N . TYR A 1 114 ? -0.096 8.580 2.464 1.00 92.94 114 TYR A N 1
ATOM 966 C CA . TYR A 1 114 ? -1.065 8.983 3.480 1.00 92.94 114 TYR A CA 1
ATOM 967 C C . TYR A 1 114 ? -2.269 9.691 2.852 1.00 92.94 114 TYR A C 1
ATOM 969 O O . TYR A 1 114 ? -3.400 9.278 3.084 1.00 92.94 114 TYR A O 1
ATOM 977 N N . ASP A 1 115 ? -2.025 10.677 1.985 1.00 92.50 115 ASP A N 1
ATOM 978 C CA . ASP A 1 115 ? -3.090 11.432 1.319 1.00 92.50 115 ASP A CA 1
ATOM 979 C C . ASP A 1 115 ? -3.961 10.515 0.458 1.00 92.50 115 ASP A C 1
ATOM 981 O O . ASP A 1 115 ? -5.181 10.644 0.436 1.00 92.50 115 ASP A O 1
ATOM 985 N N . GLN A 1 116 ? -3.357 9.542 -0.234 1.00 93.25 116 GLN A N 1
ATOM 986 C CA . GLN A 1 116 ? -4.112 8.554 -1.005 1.00 93.25 116 GLN A CA 1
ATOM 987 C C . GLN A 1 116 ? -5.053 7.727 -0.121 1.00 93.25 116 GLN A C 1
ATOM 989 O O . GLN A 1 116 ? -6.213 7.542 -0.489 1.00 93.25 116 GLN A O 1
ATOM 994 N N . VAL A 1 117 ? -4.566 7.251 1.030 1.00 93.50 117 VAL A N 1
ATOM 995 C CA . VAL A 1 117 ? -5.353 6.479 2.005 1.00 93.50 117 VAL A CA 1
ATOM 996 C C . VAL A 1 117 ? -6.456 7.340 2.620 1.00 93.50 117 VAL A C 1
ATOM 998 O O . VAL A 1 117 ? -7.615 6.932 2.619 1.00 93.50 117 VAL A O 1
ATOM 1001 N N . GLN A 1 118 ? -6.121 8.543 3.087 1.00 92.06 118 GLN A N 1
ATOM 1002 C CA . GLN A 1 118 ? -7.066 9.458 3.719 1.00 92.06 118 GLN A CA 1
ATOM 1003 C C . GLN A 1 118 ? -8.168 9.890 2.745 1.00 92.06 118 GLN A C 1
ATOM 1005 O O . GLN A 1 118 ? -9.345 9.835 3.090 1.00 92.06 118 GLN A O 1
ATOM 1010 N N . ASN A 1 119 ? -7.815 10.252 1.509 1.00 91.31 119 ASN A N 1
ATOM 1011 C CA . ASN A 1 119 ? -8.794 10.633 0.490 1.00 91.31 119 ASN A CA 1
ATOM 1012 C C . ASN A 1 119 ? -9.732 9.474 0.136 1.00 91.31 119 ASN A C 1
ATOM 1014 O O . ASN A 1 119 ? -10.922 9.694 -0.060 1.00 91.31 119 ASN A O 1
ATOM 1018 N N . ALA A 1 120 ? -9.222 8.239 0.085 1.00 90.69 120 ALA A N 1
ATOM 1019 C CA . ALA A 1 120 ? -10.063 7.062 -0.133 1.00 90.69 120 ALA A CA 1
ATOM 1020 C C . ALA A 1 120 ? -10.978 6.754 1.063 1.00 90.69 120 ALA A C 1
ATOM 1022 O O . ALA A 1 120 ? -12.035 6.164 0.884 1.00 90.69 120 ALA A O 1
ATOM 1023 N N . PHE A 1 121 ? -10.586 7.126 2.282 1.00 88.75 121 PHE A N 1
ATOM 1024 C CA . PHE A 1 121 ? -11.421 6.958 3.471 1.00 88.75 121 PHE A CA 1
ATOM 1025 C C . PHE A 1 121 ? -12.520 8.023 3.572 1.00 88.75 121 PHE A C 1
ATOM 1027 O O . PHE A 1 121 ? -13.633 7.715 3.980 1.00 88.75 121 PHE A O 1
ATOM 1034 N N . LEU A 1 122 ? -12.215 9.267 3.193 1.00 88.25 122 LEU A N 1
ATOM 1035 C CA . LEU A 1 122 ? -13.170 10.382 3.195 1.00 88.25 122 LEU A CA 1
ATOM 1036 C C . LEU A 1 122 ? -14.097 10.392 1.969 1.00 88.25 122 LEU A C 1
ATOM 1038 O O . LEU A 1 122 ? -15.123 11.072 1.978 1.00 88.25 122 LEU A O 1
ATOM 1042 N N . GLY A 1 123 ? -13.713 9.692 0.901 1.00 83.44 123 GLY A N 1
ATOM 1043 C CA . GLY A 1 123 ? -14.493 9.573 -0.325 1.00 83.44 123 GLY A CA 1
ATOM 1044 C C . GLY A 1 123 ? -15.791 8.787 -0.138 1.00 83.44 123 GLY A C 1
ATOM 1045 O O . GLY A 1 123 ? -15.996 8.090 0.856 1.00 83.44 123 GLY A O 1
ATOM 1046 N N . ARG A 1 124 ? -16.683 8.890 -1.127 1.00 74.81 124 ARG A N 1
ATOM 1047 C CA . ARG A 1 124 ? -17.904 8.079 -1.162 1.00 74.81 124 ARG A CA 1
ATOM 1048 C C . ARG A 1 124 ? -17.577 6.629 -1.496 1.00 74.81 124 ARG A C 1
ATOM 1050 O O . ARG A 1 124 ? -16.618 6.346 -2.211 1.00 74.81 124 ARG A O 1
ATOM 1057 N N . TYR A 1 125 ? -18.413 5.718 -1.006 1.00 69.06 125 TYR A N 1
ATOM 1058 C CA . TYR A 1 125 ? -18.244 4.287 -1.240 1.00 69.06 125 TYR A CA 1
ATOM 1059 C C . TYR A 1 125 ? -18.400 3.909 -2.721 1.00 69.06 125 TYR A C 1
ATOM 1061 O O . TYR A 1 125 ? -17.746 2.975 -3.172 1.00 69.06 125 TYR A O 1
ATOM 1069 N N . GLU A 1 126 ? -19.206 4.640 -3.499 1.00 70.69 126 GLU A N 1
ATOM 1070 C CA . GLU A 1 126 ? -19.360 4.369 -4.936 1.00 70.69 126 GLU A CA 1
ATOM 1071 C C . GLU A 1 126 ? -18.107 4.712 -5.763 1.00 70.69 126 GLU A C 1
ATOM 1073 O O . GLU A 1 126 ? -17.902 4.135 -6.828 1.00 70.69 126 GLU A O 1
ATOM 1078 N N . ASP A 1 127 ? -17.247 5.599 -5.252 1.00 77.94 127 ASP A N 1
ATOM 1079 C CA . ASP A 1 127 ? -16.014 6.047 -5.913 1.00 77.94 127 ASP A CA 1
ATOM 1080 C C . ASP A 1 127 ? -14.762 5.350 -5.349 1.00 77.94 127 ASP A C 1
ATOM 1082 O O . ASP A 1 127 ? -13.622 5.774 -5.588 1.00 77.94 127 ASP A O 1
ATOM 1086 N N . LEU A 1 128 ? -14.955 4.297 -4.545 1.00 76.88 128 LEU A N 1
ATOM 1087 C CA . LEU A 1 128 ? -13.853 3.609 -3.893 1.00 76.88 128 LEU A CA 1
ATOM 1088 C C . LEU A 1 128 ? -12.980 2.913 -4.940 1.00 76.88 128 LEU A C 1
ATOM 1090 O O . LEU A 1 128 ? -13.443 2.125 -5.761 1.00 76.88 128 LEU A O 1
ATOM 1094 N N . LYS A 1 129 ? -11.676 3.178 -4.882 1.00 86.75 129 LYS A N 1
ATOM 1095 C CA . LYS A 1 129 ? -10.696 2.490 -5.728 1.00 86.75 129 LYS A CA 1
ATOM 1096 C C . LYS A 1 129 ? -10.637 1.005 -5.356 1.00 86.75 129 LYS A C 1
ATOM 1098 O O . LYS A 1 129 ? -10.737 0.679 -4.175 1.00 86.75 129 LYS A O 1
ATOM 1103 N N . ASP A 1 130 ? -10.351 0.139 -6.327 1.00 90.19 130 ASP A N 1
ATOM 1104 C CA . ASP A 1 130 ? -10.278 -1.322 -6.140 1.00 90.19 130 ASP A CA 1
ATOM 1105 C C . ASP A 1 130 ? -9.448 -1.733 -4.906 1.00 90.19 130 ASP A C 1
ATOM 1107 O O . ASP A 1 130 ? -9.916 -2.476 -4.044 1.00 90.19 130 ASP A O 1
ATOM 1111 N N . TRP A 1 131 ? -8.255 -1.148 -4.737 1.00 92.81 131 TRP A N 1
ATOM 1112 C CA . TRP A 1 131 ? -7.386 -1.425 -3.585 1.00 92.81 131 TRP A CA 1
ATOM 1113 C C . TRP A 1 131 ? -7.998 -1.027 -2.232 1.00 92.81 131 TRP A C 1
ATOM 1115 O O . TRP A 1 131 ? -7.693 -1.633 -1.205 1.00 92.81 131 TRP A O 1
ATOM 1125 N N . ALA A 1 132 ? -8.836 0.007 -2.193 1.00 90.94 132 ALA A N 1
ATOM 1126 C CA . ALA A 1 132 ? -9.492 0.451 -0.967 1.00 90.94 132 ALA A CA 1
ATOM 1127 C C . ALA A 1 132 ? -10.661 -0.481 -0.617 1.00 90.94 132 ALA A C 1
ATOM 1129 O O . ALA A 1 132 ? -10.886 -0.778 0.560 1.00 90.94 132 ALA A O 1
ATOM 1130 N N . ALA A 1 133 ? -11.360 -1.009 -1.626 1.00 89.62 133 ALA A N 1
ATOM 1131 C CA . ALA A 1 133 ? -12.407 -2.006 -1.425 1.00 89.62 133 ALA A CA 1
ATOM 1132 C C . ALA A 1 133 ? -11.807 -3.298 -0.851 1.00 89.62 133 ALA A C 1
ATOM 1134 O O . ALA A 1 133 ? -12.236 -3.761 0.208 1.00 89.62 133 ALA A O 1
ATOM 1135 N N . GLU A 1 134 ? -10.726 -3.795 -1.459 1.00 90.75 134 GLU A N 1
ATOM 1136 C CA . GLU A 1 134 ? -9.958 -4.932 -0.935 1.00 90.75 134 GLU A CA 1
ATOM 1137 C C . GLU A 1 134 ? -9.422 -4.666 0.481 1.00 90.75 134 GLU A C 1
ATOM 1139 O O . GLU A 1 134 ? -9.511 -5.519 1.367 1.00 90.75 134 GLU A O 1
ATOM 1144 N N . GLY A 1 135 ? -8.895 -3.462 0.731 1.00 89.75 135 GLY A N 1
ATOM 1145 C CA . GLY A 1 135 ? -8.414 -3.062 2.055 1.00 89.75 135 GLY A CA 1
ATOM 1146 C C . GLY A 1 135 ? -9.526 -3.054 3.106 1.00 89.75 135 GLY A C 1
ATOM 1147 O O . GLY A 1 135 ? -9.305 -3.470 4.244 1.00 89.75 135 GLY A O 1
ATOM 1148 N N . THR A 1 136 ? -10.741 -2.657 2.722 1.00 90.00 136 THR A N 1
ATOM 1149 C CA . THR A 1 136 ? -11.926 -2.707 3.589 1.00 90.00 136 THR A CA 1
ATOM 1150 C C . THR A 1 136 ? -12.262 -4.138 3.985 1.00 90.00 136 THR A C 1
ATOM 1152 O O . THR A 1 136 ? -12.475 -4.428 5.165 1.00 90.00 136 THR A O 1
ATOM 1155 N N . GLU A 1 137 ? -12.293 -5.054 3.018 1.00 89.88 137 GLU A N 1
ATOM 1156 C CA . GLU A 1 137 ? -12.565 -6.468 3.280 1.00 89.88 137 GLU A CA 1
ATOM 1157 C C . GLU A 1 137 ? -11.489 -7.104 4.163 1.00 89.88 137 GLU A C 1
ATOM 1159 O O . GLU A 1 137 ? -11.807 -7.856 5.095 1.00 89.88 137 GLU A O 1
ATOM 1164 N N . LEU A 1 138 ? -10.221 -6.766 3.913 1.00 88.44 138 LEU A N 1
ATOM 1165 C CA . LEU A 1 138 ? -9.088 -7.230 4.705 1.00 88.44 138 LEU A CA 1
ATOM 1166 C C . LEU A 1 138 ? -9.179 -6.729 6.152 1.00 88.44 138 LEU A C 1
ATOM 1168 O O . LEU A 1 138 ? -9.098 -7.538 7.078 1.00 88.44 138 LEU A O 1
ATOM 1172 N N . GLY A 1 139 ? -9.414 -5.429 6.352 1.00 86.75 139 GLY A N 1
ATOM 1173 C CA . GLY A 1 139 ? -9.558 -4.819 7.676 1.00 86.75 139 GLY A CA 1
ATOM 1174 C C . GLY A 1 139 ? -10.730 -5.412 8.461 1.00 86.75 139 GLY A C 1
ATOM 1175 O O . GLY A 1 139 ? -10.560 -5.855 9.596 1.00 86.75 139 GLY A O 1
ATOM 1176 N N . ARG A 1 140 ? -11.905 -5.550 7.831 1.00 86.81 140 ARG A N 1
ATOM 1177 C CA . ARG A 1 140 ? -13.078 -6.208 8.442 1.00 86.81 140 ARG A CA 1
ATOM 1178 C C . ARG A 1 140 ? -12.801 -7.660 8.814 1.00 86.81 140 ARG A C 1
ATOM 1180 O O . ARG A 1 140 ? -13.327 -8.165 9.805 1.00 86.81 140 ARG A O 1
ATOM 1187 N N . SER A 1 141 ? -12.021 -8.372 8.008 1.00 84.94 141 SER A N 1
ATOM 1188 C CA . SER A 1 141 ? -11.666 -9.764 8.286 1.00 84.94 141 SER A CA 1
ATOM 1189 C C . SER A 1 141 ? -10.702 -9.872 9.463 1.00 84.94 141 SER A C 1
ATOM 1191 O O . SER A 1 141 ? -10.941 -10.694 10.343 1.00 84.94 141 SER A O 1
ATOM 1193 N N . ALA A 1 142 ? -9.692 -9.003 9.535 1.00 82.88 142 ALA A N 1
ATOM 1194 C CA . ALA A 1 142 ? -8.788 -8.934 10.679 1.00 82.88 142 ALA A CA 1
ATOM 1195 C C . ALA A 1 142 ? -9.534 -8.580 11.972 1.00 82.88 142 ALA A C 1
ATOM 1197 O O . ALA A 1 142 ? -9.389 -9.276 12.974 1.00 82.88 142 ALA A O 1
ATOM 1198 N N . TRP A 1 143 ? -10.419 -7.582 11.917 1.00 80.75 143 TRP A N 1
ATOM 1199 C CA . TRP A 1 143 ? -11.249 -7.184 13.052 1.00 80.75 143 TRP A CA 1
ATOM 1200 C C . TRP A 1 143 ? -12.135 -8.333 13.554 1.00 80.75 143 TRP A C 1
ATOM 1202 O O . TRP A 1 143 ? -12.176 -8.626 14.747 1.00 80.75 143 TRP A O 1
ATOM 1212 N N . ARG A 1 144 ? -12.795 -9.061 12.639 1.00 80.56 144 ARG A N 1
ATOM 1213 C CA . ARG A 1 144 ? -13.596 -10.249 12.987 1.00 80.56 144 ARG A CA 1
ATOM 1214 C C . ARG A 1 144 ? -12.773 -11.349 13.655 1.00 80.56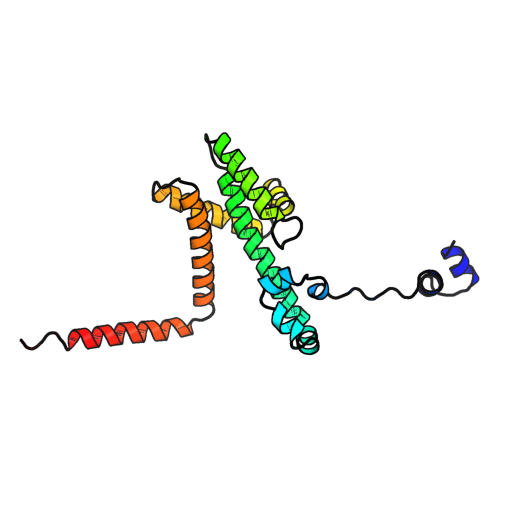 144 ARG A C 1
ATOM 1216 O O . ARG A 1 144 ? -13.313 -12.060 14.498 1.00 80.56 144 ARG A O 1
ATOM 1223 N N . VAL A 1 145 ? -11.509 -11.528 13.269 1.00 77.19 145 VAL A N 1
ATOM 1224 C CA . VAL A 1 145 ? -10.616 -12.509 13.904 1.00 77.19 145 VAL A CA 1
ATOM 1225 C C . VAL A 1 145 ? -10.274 -12.069 15.326 1.00 77.19 145 VAL A C 1
ATOM 1227 O O . VAL A 1 145 ? -10.476 -12.863 16.238 1.00 77.19 145 VAL A O 1
ATOM 1230 N N . CYS A 1 146 ? -9.881 -10.808 15.526 1.00 71.94 146 CYS A N 1
ATOM 1231 C CA . CYS A 1 146 ? -9.591 -10.251 16.854 1.00 71.94 146 CYS A CA 1
ATOM 1232 C C . CYS A 1 146 ? -10.781 -10.354 17.818 1.00 71.94 146 CYS A C 1
ATOM 1234 O O . CYS A 1 146 ? -10.615 -10.751 18.970 1.00 71.94 146 CYS A O 1
ATOM 1236 N N . LEU A 1 147 ? -12.000 -10.083 17.335 1.00 71.38 147 LEU A N 1
ATOM 1237 C CA . LEU A 1 147 ? -13.220 -10.262 18.130 1.00 71.38 147 LEU A CA 1
ATOM 1238 C C . LEU A 1 147 ? -13.437 -11.725 18.547 1.00 71.38 147 LEU A C 1
ATOM 1240 O O . LEU A 1 147 ? -13.856 -11.988 19.670 1.00 71.38 147 LEU A O 1
ATOM 1244 N N . LYS A 1 148 ? -13.149 -12.688 17.661 1.00 73.25 148 LYS A N 1
ATOM 1245 C CA . LYS A 1 148 ? -13.314 -14.123 17.951 1.00 73.25 148 LYS A CA 1
ATOM 1246 C C . LYS A 1 148 ? -12.277 -14.661 18.928 1.00 73.25 148 LYS A C 1
ATOM 1248 O O . LYS A 1 148 ? -12.586 -15.593 19.662 1.00 73.25 148 LYS A O 1
ATOM 1253 N N . THR A 1 149 ? -11.065 -14.120 18.917 1.00 67.31 149 THR A N 1
ATOM 1254 C CA . THR A 1 149 ? -9.989 -14.548 19.818 1.00 67.31 149 THR A CA 1
ATOM 1255 C C . THR A 1 149 ? -10.026 -13.837 21.171 1.00 67.31 149 THR A C 1
ATOM 1257 O O . THR A 1 149 ? -9.202 -14.159 22.017 1.00 67.31 149 THR A O 1
ATOM 1260 N N . MET A 1 150 ? -10.969 -12.900 21.387 1.00 55.88 150 MET A N 1
ATOM 1261 C CA . MET A 1 150 ? -10.997 -11.972 22.535 1.00 55.88 150 MET A CA 1
ATOM 1262 C C . MET A 1 150 ? -9.658 -11.250 22.762 1.00 55.88 150 MET A C 1
ATOM 1264 O O . MET A 1 150 ? -9.351 -10.797 23.859 1.00 55.88 150 MET A O 1
ATOM 1268 N N . ASP A 1 151 ? -8.879 -11.123 21.693 1.00 58.16 151 ASP A N 1
ATOM 1269 C CA . ASP A 1 151 ? -7.535 -10.567 21.693 1.00 58.16 151 ASP A CA 1
ATOM 1270 C C . ASP A 1 151 ? -7.597 -9.298 20.840 1.00 58.16 151 ASP A C 1
ATOM 1272 O O . ASP A 1 151 ? -7.369 -9.298 19.625 1.00 58.16 151 ASP A O 1
ATOM 1276 N N . ILE A 1 152 ? -8.104 -8.242 21.481 1.00 56.81 152 ILE A N 1
ATOM 1277 C CA . ILE A 1 152 ? -8.395 -6.936 20.868 1.00 56.81 152 ILE A CA 1
ATOM 1278 C C . ILE A 1 152 ? -7.157 -6.029 20.946 1.00 56.81 152 ILE A C 1
ATOM 1280 O O . ILE A 1 152 ? -7.208 -4.863 20.555 1.00 56.81 152 ILE A O 1
ATOM 1284 N N . ASP A 1 153 ? -6.014 -6.542 21.411 1.00 62.47 153 ASP A N 1
ATOM 1285 C CA . ASP A 1 153 ? -4.795 -5.754 21.362 1.00 62.47 153 ASP A CA 1
ATOM 1286 C C . ASP A 1 153 ? -4.400 -5.479 19.911 1.00 62.47 153 ASP A C 1
ATOM 1288 O O . ASP A 1 153 ? -4.413 -6.345 19.032 1.00 62.47 153 ASP A O 1
ATOM 1292 N N . LEU A 1 154 ? -4.081 -4.216 19.637 1.00 57.69 154 LEU A N 1
ATOM 1293 C CA . LEU A 1 154 ? -3.851 -3.759 18.273 1.00 57.69 154 LEU A CA 1
ATOM 1294 C C . LEU A 1 154 ? -2.621 -4.416 17.636 1.00 57.69 154 LEU A C 1
ATOM 1296 O O . LEU A 1 154 ? -2.550 -4.524 16.414 1.00 57.69 154 LEU A O 1
ATOM 1300 N N . ASP A 1 155 ? -1.682 -4.893 18.451 1.00 61.97 155 ASP A N 1
ATOM 1301 C CA . ASP A 1 155 ? -0.546 -5.687 17.988 1.00 61.97 155 ASP A CA 1
ATOM 1302 C C . ASP A 1 155 ?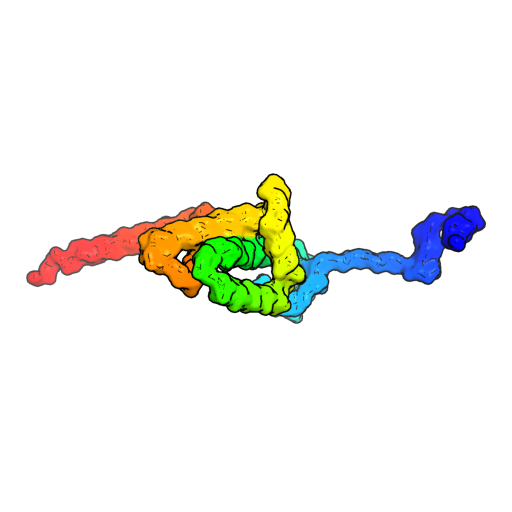 -1.030 -7.007 17.373 1.00 61.97 155 ASP A C 1
ATOM 1304 O O . ASP A 1 155 ? -0.628 -7.356 16.260 1.00 61.97 155 ASP A O 1
ATOM 1308 N N . SER A 1 156 ? -1.991 -7.675 18.017 1.00 64.31 156 SER A N 1
ATOM 1309 C CA . SER A 1 156 ? -2.691 -8.845 17.477 1.00 64.31 156 SER A CA 1
ATOM 1310 C C . SER A 1 156 ? -3.446 -8.489 16.192 1.00 64.31 156 SER A C 1
ATOM 1312 O O . SER A 1 156 ? -3.454 -9.264 15.236 1.00 64.31 156 SER A O 1
ATOM 1314 N N . LEU A 1 157 ? -4.017 -7.284 16.104 1.00 66.81 157 LEU A N 1
ATOM 1315 C CA . LEU A 1 157 ? -4.745 -6.823 14.923 1.00 66.81 157 LEU A CA 1
ATOM 1316 C C . LEU A 1 157 ? -3.839 -6.497 13.723 1.00 66.81 157 LEU A C 1
ATOM 1318 O O . LEU A 1 157 ? -4.124 -6.911 12.596 1.00 66.81 157 LEU A O 1
ATOM 1322 N N . PHE A 1 158 ? -2.719 -5.815 13.961 1.00 68.56 158 PHE A N 1
ATOM 1323 C CA . PHE A 1 158 ? -1.680 -5.548 12.969 1.00 68.56 158 PHE A CA 1
ATOM 1324 C C . PHE A 1 158 ? -1.098 -6.859 12.432 1.00 68.56 158 PHE A C 1
ATOM 1326 O O . PHE A 1 158 ? -1.014 -7.063 11.217 1.00 68.56 158 PHE A O 1
ATOM 1333 N N . LEU A 1 159 ? -0.766 -7.783 13.339 1.00 70.88 159 LEU A N 1
ATOM 1334 C CA . LEU A 1 159 ? -0.305 -9.121 12.989 1.00 70.88 159 LEU A CA 1
ATOM 1335 C C . LEU A 1 159 ? -1.358 -9.865 12.166 1.00 70.88 159 LEU A C 1
ATOM 1337 O O . LEU A 1 159 ? -1.016 -10.428 11.130 1.00 70.88 159 LEU A O 1
ATOM 1341 N N . ASN A 1 160 ? -2.635 -9.813 12.548 1.00 72.44 160 ASN A N 1
ATOM 1342 C CA . ASN 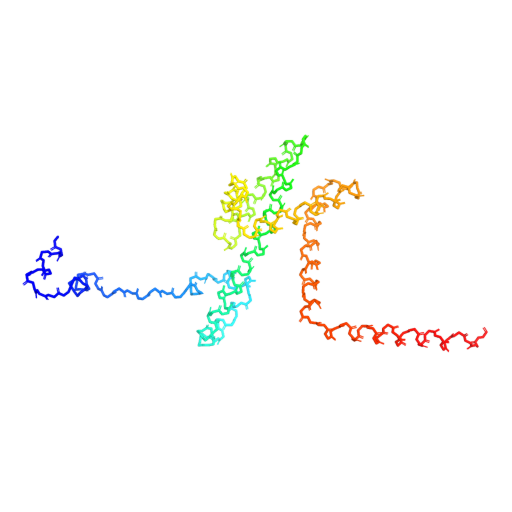A 1 160 ? -3.715 -10.463 11.806 1.00 72.44 160 ASN A CA 1
ATOM 1343 C C . ASN A 1 160 ? -3.895 -9.894 10.392 1.00 72.44 160 ASN A C 1
ATOM 1345 O O . ASN A 1 160 ? -4.098 -10.670 9.460 1.00 72.44 160 ASN A O 1
ATOM 1349 N N . ILE A 1 161 ? -3.756 -8.579 10.184 1.00 77.19 161 ILE A N 1
ATOM 1350 C CA . ILE A 1 161 ? -3.775 -7.981 8.835 1.00 77.19 161 ILE A CA 1
ATOM 1351 C C . ILE A 1 161 ? -2.613 -8.522 7.990 1.00 77.19 161 ILE A C 1
ATOM 1353 O O . ILE A 1 161 ? -2.814 -8.921 6.837 1.00 77.19 161 ILE A O 1
ATOM 1357 N N . LEU A 1 162 ? -1.404 -8.584 8.558 1.00 74.81 162 LEU A N 1
ATOM 1358 C CA . LEU A 1 162 ? -0.232 -9.129 7.869 1.00 74.81 162 LEU A CA 1
ATOM 1359 C C . LEU A 1 162 ? -0.383 -10.627 7.568 1.00 74.81 162 LEU A C 1
ATOM 1361 O O . LEU A 1 162 ? -0.092 -11.061 6.449 1.00 74.81 162 LEU A O 1
ATOM 1365 N N . PHE A 1 163 ? -0.876 -11.412 8.528 1.00 73.19 163 PHE A N 1
ATOM 1366 C CA . PHE A 1 163 ? -1.111 -12.846 8.373 1.00 73.19 163 PHE A CA 1
ATOM 1367 C C . PHE A 1 163 ? -2.191 -13.134 7.335 1.00 73.19 163 PHE A C 1
ATOM 1369 O O . PHE A 1 163 ? -1.972 -13.965 6.454 1.00 73.19 163 PHE A O 1
ATOM 1376 N N . LEU A 1 164 ? -3.325 -12.432 7.374 1.00 74.88 164 LEU A N 1
ATOM 1377 C CA . LEU A 1 164 ? -4.399 -12.615 6.399 1.00 74.88 164 LEU A CA 1
ATOM 1378 C C . LEU A 1 164 ? -3.929 -12.272 4.986 1.00 74.88 164 LEU A C 1
ATOM 1380 O O . LEU A 1 164 ? -4.153 -13.064 4.074 1.00 74.88 164 LEU A O 1
ATOM 1384 N N . LYS A 1 165 ? -3.188 -11.172 4.802 1.00 75.69 165 LYS A N 1
ATOM 1385 C CA . LYS A 1 165 ? -2.597 -10.840 3.496 1.00 75.69 165 LYS A CA 1
ATOM 1386 C C . LYS A 1 165 ? -1.584 -11.886 3.024 1.00 75.69 165 LYS A C 1
ATOM 1388 O O . LYS A 1 165 ? -1.489 -12.177 1.831 1.00 75.69 165 LYS A O 1
ATOM 1393 N N . ALA A 1 166 ? -0.792 -12.452 3.932 1.00 73.75 166 ALA A N 1
ATOM 1394 C CA . ALA A 1 166 ? 0.127 -13.529 3.582 1.00 73.75 166 ALA A CA 1
ATOM 1395 C C . ALA A 1 166 ? -0.634 -14.796 3.150 1.00 73.75 166 ALA A C 1
ATOM 1397 O O . ALA A 1 166 ? -0.260 -15.427 2.158 1.00 73.75 166 ALA A O 1
ATOM 1398 N N . LEU A 1 167 ? -1.716 -15.145 3.850 1.00 74.19 167 LEU A N 1
ATOM 1399 C CA . LEU A 1 167 ? -2.561 -16.296 3.537 1.00 74.19 167 LEU A CA 1
ATOM 1400 C C . LEU A 1 167 ? -3.286 -16.137 2.197 1.00 74.19 167 LEU A C 1
ATOM 1402 O O . LEU A 1 167 ? -3.237 -17.069 1.394 1.00 74.19 167 LEU A O 1
ATOM 1406 N N . THR A 1 168 ? -3.867 -14.968 1.903 1.00 73.81 168 THR A N 1
ATOM 1407 C CA . THR A 1 168 ? -4.514 -14.712 0.603 1.00 73.81 168 THR A CA 1
ATOM 1408 C C . THR A 1 168 ? -3.517 -14.856 -0.543 1.00 73.81 168 THR A C 1
ATOM 1410 O O . THR A 1 168 ? -3.749 -15.632 -1.468 1.00 73.81 168 THR A O 1
ATOM 1413 N N . LYS A 1 169 ? -2.318 -14.270 -0.417 1.00 73.81 169 LYS A N 1
ATOM 1414 C CA . LYS A 1 169 ? -1.235 -14.440 -1.405 1.00 73.81 169 LYS A CA 1
ATOM 1415 C C . LYS A 1 169 ? -0.804 -15.896 -1.594 1.00 73.81 169 LYS A C 1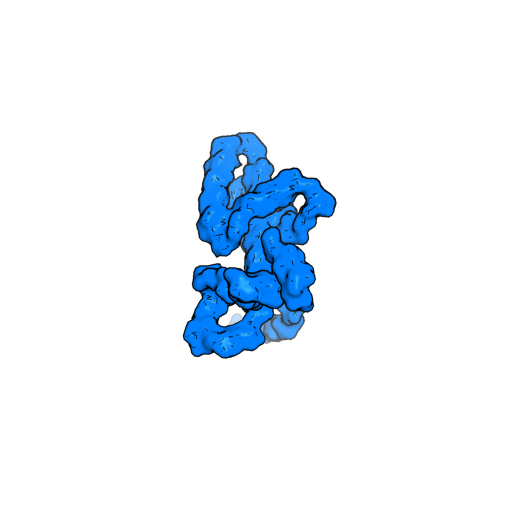
ATOM 1417 O O . LYS A 1 169 ? -0.403 -16.286 -2.694 1.00 73.81 169 LYS A O 1
ATOM 1422 N N . ILE A 1 170 ? -0.810 -16.704 -0.535 1.00 70.38 170 ILE A N 1
ATOM 1423 C CA . ILE A 1 170 ? -0.487 -18.135 -0.618 1.00 70.38 170 ILE A CA 1
ATOM 1424 C C . ILE A 1 170 ? -1.606 -18.894 -1.335 1.00 70.38 170 ILE A C 1
ATOM 1426 O O . ILE A 1 170 ? -1.319 -19.758 -2.169 1.00 70.38 170 ILE A O 1
ATOM 1430 N N . ASP A 1 171 ? -2.861 -18.589 -1.029 1.00 63.03 171 ASP A N 1
ATOM 1431 C CA . ASP A 1 171 ? -4.008 -19.273 -1.611 1.00 63.03 171 ASP A CA 1
ATOM 1432 C C . ASP A 1 171 ? -4.226 -18.902 -3.080 1.00 63.03 171 ASP A C 1
ATOM 1434 O O . ASP A 1 171 ? -4.472 -19.802 -3.886 1.00 63.03 171 ASP A O 1
ATOM 1438 N N . ASP A 1 172 ? -3.979 -17.657 -3.479 1.00 64.19 172 ASP A N 1
ATOM 1439 C CA . ASP A 1 172 ? -3.982 -17.244 -4.887 1.00 64.19 172 ASP A CA 1
ATOM 1440 C C . ASP A 1 172 ? -2.883 -17.960 -5.682 1.00 64.19 172 ASP A C 1
ATOM 1442 O O . ASP A 1 172 ? -3.123 -18.507 -6.764 1.00 64.19 172 ASP A O 1
ATOM 1446 N N . LYS A 1 173 ? -1.684 -18.099 -5.098 1.00 61.28 173 LYS A N 1
ATOM 1447 C CA . LYS A 1 173 ? -0.598 -18.905 -5.687 1.00 61.28 173 LYS A CA 1
ATOM 1448 C C . LYS A 1 173 ? -0.959 -20.389 -5.803 1.00 61.28 173 LYS A C 1
ATOM 1450 O O . LYS A 1 173 ? -0.510 -21.050 -6.741 1.00 61.28 173 LYS A O 1
ATOM 1455 N N . LYS A 1 174 ? -1.751 -20.938 -4.873 1.00 55.09 174 LYS A N 1
ATOM 1456 C CA . LYS A 1 174 ? -2.242 -22.329 -4.933 1.00 55.09 174 LYS A CA 1
ATOM 1457 C C . LYS A 1 174 ? -3.364 -22.506 -5.960 1.00 55.09 174 LYS A C 1
ATOM 1459 O O . LYS A 1 174 ? -3.429 -23.570 -6.574 1.00 55.09 174 LYS A O 1
ATOM 1464 N N . ARG A 1 175 ? -4.229 -21.503 -6.150 1.00 51.16 175 ARG A N 1
ATOM 1465 C CA . ARG A 1 175 ? -5.304 -21.501 -7.160 1.00 51.16 175 ARG A CA 1
ATOM 1466 C C . ARG A 1 175 ? -4.737 -21.415 -8.578 1.00 51.16 175 ARG A C 1
ATOM 1468 O O . ARG A 1 175 ? -5.159 -22.180 -9.438 1.00 51.16 175 ARG A O 1
ATOM 1475 N N . HIS A 1 176 ? -3.711 -20.592 -8.794 1.00 50.28 176 HIS A N 1
ATOM 1476 C CA . HIS A 1 176 ? -3.054 -20.445 -10.099 1.00 50.28 176 HIS A CA 1
ATOM 1477 C C . HIS A 1 176 ? -1.994 -21.511 -10.419 1.00 50.28 176 HIS A C 1
ATOM 1479 O O . HIS A 1 176 ? -1.502 -21.561 -11.544 1.00 50.28 176 HIS A O 1
ATOM 1485 N N . ASN A 1 177 ? -1.640 -22.389 -9.473 1.00 43.19 177 ASN A N 1
ATOM 1486 C CA . ASN A 1 177 ? -0.672 -23.462 -9.711 1.00 43.19 177 ASN A CA 1
ATOM 1487 C C . ASN A 1 177 ? -1.148 -24.814 -9.133 1.00 43.19 177 ASN A C 1
ATOM 1489 O O . ASN A 1 177 ? -0.600 -25.314 -8.140 1.00 43.19 177 ASN A O 1
ATOM 1493 N N . PRO A 1 178 ? -2.163 -25.453 -9.752 1.00 49.25 178 PRO A N 1
ATOM 1494 C CA . PRO A 1 178 ? -2.783 -26.678 -9.233 1.00 49.25 178 PRO A CA 1
ATOM 1495 C C . PRO A 1 178 ? -1.820 -27.878 -9.152 1.00 49.25 178 PRO A C 1
ATOM 1497 O O . PRO A 1 178 ? -2.065 -28.825 -8.402 1.00 49.25 178 PRO A O 1
ATOM 1500 N N . LYS A 1 179 ? -0.675 -27.831 -9.849 1.00 48.09 179 LYS A N 1
ATOM 1501 C CA . LYS A 1 179 ? 0.321 -28.916 -9.889 1.00 48.09 179 LYS A CA 1
ATOM 1502 C C . LYS A 1 179 ? 1.060 -29.148 -8.560 1.00 48.09 179 LYS A C 1
ATOM 1504 O O . LYS A 1 179 ? 1.600 -30.233 -8.359 1.00 48.09 179 LYS A O 1
ATOM 1509 N N . ARG A 1 180 ? 1.037 -28.200 -7.609 1.00 44.88 180 ARG A N 1
ATOM 1510 C CA . ARG A 1 180 ? 1.617 -28.401 -6.260 1.00 44.88 180 ARG A CA 1
ATOM 1511 C C . ARG A 1 180 ? 0.732 -29.215 -5.308 1.00 44.88 180 ARG A C 1
ATOM 1513 O O . ARG A 1 180 ? 1.251 -29.769 -4.343 1.00 44.88 180 ARG A O 1
ATOM 1520 N N . LYS A 1 181 ? -0.573 -29.365 -5.580 1.00 43.97 181 LYS A N 1
ATOM 1521 C CA . LYS A 1 181 ? -1.459 -30.205 -4.746 1.00 43.97 181 LYS A CA 1
ATOM 1522 C C . LYS A 1 181 ? -1.171 -31.705 -4.893 1.00 43.97 181 LYS A C 1
ATOM 1524 O O . LYS A 1 181 ? -1.416 -32.463 -3.958 1.00 43.97 181 LYS A O 1
ATOM 1529 N N . VAL A 1 182 ? -0.620 -32.144 -6.027 1.00 46.78 182 VAL A N 1
ATOM 1530 C CA . VAL A 1 182 ? -0.375 -33.574 -6.296 1.00 46.78 182 VAL A CA 1
ATOM 1531 C C . VAL A 1 182 ? 0.868 -34.092 -5.559 1.00 46.78 182 VAL A C 1
ATOM 1533 O O . VAL A 1 182 ? 0.872 -35.232 -5.094 1.00 46.78 182 VAL A O 1
ATOM 1536 N N . SER A 1 183 ? 1.902 -33.263 -5.377 1.00 48.19 183 SER A N 1
ATOM 1537 C CA . SER A 1 183 ? 3.144 -33.686 -4.713 1.00 48.19 183 SER A CA 1
ATOM 1538 C C . SER A 1 183 ? 2.991 -33.836 -3.195 1.00 48.19 183 SER A C 1
ATOM 1540 O O . SER A 1 183 ? 3.502 -34.801 -2.632 1.00 48.19 183 SER A O 1
ATOM 1542 N N . GLN A 1 184 ? 2.221 -32.964 -2.533 1.00 46.56 184 GLN A N 1
ATOM 1543 C CA . GLN A 1 184 ? 1.973 -33.079 -1.088 1.00 46.56 184 GLN A CA 1
ATOM 1544 C C . GLN A 1 184 ? 1.016 -34.230 -0.733 1.00 46.56 184 GLN A C 1
ATOM 1546 O O . GLN A 1 184 ? 1.243 -34.912 0.264 1.00 46.56 184 GLN A O 1
ATOM 1551 N N . LYS A 1 185 ? 0.011 -34.530 -1.574 1.00 43.91 185 LYS A N 1
ATOM 1552 C CA . LYS A 1 185 ? -0.859 -35.711 -1.385 1.00 43.91 185 LYS A CA 1
ATOM 1553 C C . LYS A 1 185 ? -0.084 -37.027 -1.548 1.00 43.91 185 LYS A C 1
ATOM 1555 O O . LYS A 1 185 ? -0.302 -37.958 -0.778 1.00 43.91 185 LYS A O 1
ATOM 1560 N N . LYS A 1 186 ? 0.872 -37.090 -2.488 1.00 45.06 186 LYS A N 1
ATOM 1561 C CA . LYS A 1 186 ? 1.772 -38.248 -2.643 1.00 45.06 186 LYS A CA 1
ATOM 1562 C C . LYS A 1 186 ? 2.725 -38.414 -1.455 1.00 45.06 186 LYS A C 1
ATOM 1564 O O . LYS A 1 186 ? 2.921 -39.540 -1.016 1.00 45.06 186 LYS A O 1
ATOM 1569 N N . LEU A 1 187 ? 3.265 -37.327 -0.896 1.00 38.97 187 LEU A N 1
ATOM 1570 C CA . LEU A 1 187 ? 4.113 -37.386 0.304 1.00 38.97 187 LEU A CA 1
ATOM 1571 C C . LEU A 1 187 ? 3.334 -37.832 1.552 1.00 38.97 187 LEU A C 1
ATOM 1573 O O . LEU A 1 187 ? 3.821 -38.673 2.301 1.00 38.97 187 LEU A O 1
ATOM 1577 N N . TYR A 1 188 ? 2.108 -37.339 1.746 1.00 39.12 188 TYR A N 1
ATOM 1578 C CA . TYR A 1 188 ? 1.278 -37.719 2.895 1.00 39.12 188 TYR A CA 1
ATOM 1579 C C . TYR A 1 188 ? 0.821 -39.187 2.836 1.00 39.12 188 TYR A C 1
ATOM 1581 O O . TYR A 1 188 ? 0.793 -39.869 3.860 1.00 39.12 188 TYR A O 1
ATOM 1589 N N . ASN A 1 189 ? 0.535 -39.707 1.636 1.00 48.00 189 ASN A N 1
ATOM 1590 C CA . ASN A 1 189 ? 0.216 -41.125 1.450 1.00 48.00 189 ASN A CA 1
ATOM 1591 C C . ASN A 1 189 ? 1.452 -42.020 1.634 1.00 48.00 189 ASN A C 1
ATOM 1593 O O . ASN A 1 189 ? 1.362 -43.030 2.322 1.00 48.00 189 ASN A O 1
ATOM 1597 N N . LYS A 1 190 ? 2.633 -41.597 1.158 1.00 45.03 190 LYS A N 1
ATOM 1598 C CA . LYS A 1 190 ? 3.883 -42.355 1.344 1.00 45.03 190 LYS A CA 1
ATOM 1599 C C . LYS A 1 190 ? 4.272 -42.498 2.823 1.00 45.03 190 LYS A C 1
ATOM 1601 O O . LYS A 1 190 ? 4.762 -43.553 3.210 1.00 45.03 190 LYS A O 1
ATOM 1606 N N . VAL A 1 191 ? 4.007 -41.475 3.649 1.00 49.88 191 VAL A N 1
ATOM 1607 C CA . VAL A 1 191 ? 4.240 -41.489 5.111 1.00 49.88 191 VAL A CA 1
ATOM 1608 C C . VAL A 1 191 ? 3.193 -42.327 5.863 1.00 49.88 191 VAL A C 1
ATOM 1610 O O . VAL A 1 191 ? 3.508 -42.942 6.883 1.00 49.88 191 VAL A O 1
ATOM 1613 N N . LYS A 1 192 ? 1.948 -42.394 5.370 1.00 43.03 192 LYS A N 1
ATOM 1614 C CA . LYS A 1 192 ? 0.919 -43.288 5.929 1.00 43.03 192 LYS A CA 1
ATOM 1615 C C . LYS A 1 192 ? 1.213 -44.763 5.648 1.00 43.03 192 LYS A C 1
ATOM 1617 O O . LYS A 1 192 ? 1.001 -45.579 6.542 1.00 43.03 192 LYS A O 1
ATOM 1622 N N . ASP A 1 193 ? 1.753 -45.083 4.475 1.00 45.69 193 ASP A N 1
ATOM 1623 C CA . ASP A 1 193 ? 2.123 -46.460 4.129 1.00 45.69 193 ASP A CA 1
ATOM 1624 C C . ASP A 1 193 ? 3.376 -46.925 4.891 1.00 45.69 193 ASP A C 1
ATOM 1626 O O . ASP A 1 193 ? 3.417 -48.054 5.374 1.00 45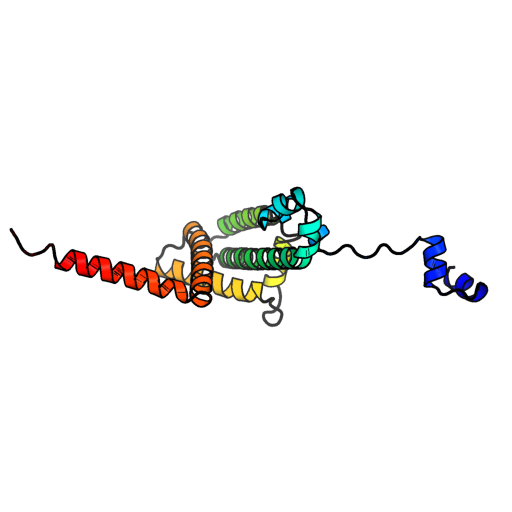.69 193 ASP A O 1
ATOM 1630 N N . THR A 1 194 ? 4.348 -46.037 5.149 1.00 48.12 194 THR A N 1
ATOM 1631 C CA . THR A 1 194 ? 5.506 -46.383 6.004 1.00 48.12 194 THR A CA 1
ATOM 1632 C C . THR A 1 194 ? 5.111 -46.605 7.465 1.00 48.12 194 THR A C 1
ATOM 1634 O O . THR A 1 194 ? 5.651 -47.495 8.112 1.00 48.12 194 THR A O 1
ATOM 1637 N N . LYS A 1 195 ? 4.132 -45.862 8.000 1.00 45.19 195 LYS A N 1
ATOM 1638 C CA . LYS A 1 195 ? 3.651 -46.061 9.383 1.00 45.19 195 LYS A CA 1
ATOM 1639 C C . LYS A 1 195 ? 2.792 -47.314 9.576 1.00 45.19 195 LYS A C 1
ATOM 1641 O O . LYS A 1 195 ? 2.641 -47.754 10.713 1.00 45.19 195 LYS A O 1
ATOM 1646 N N . ARG A 1 196 ? 2.238 -47.899 8.508 1.00 45.84 196 ARG A N 1
ATOM 1647 C CA . ARG A 1 196 ? 1.496 -49.171 8.579 1.00 45.84 196 ARG A CA 1
ATOM 1648 C C . ARG A 1 196 ? 2.403 -50.403 8.582 1.00 45.84 196 ARG A C 1
ATOM 1650 O O . ARG A 1 196 ? 1.979 -51.433 9.087 1.00 45.84 196 ARG A O 1
ATOM 1657 N N . HIS A 1 197 ? 3.646 -50.292 8.112 1.00 45.16 197 HIS A N 1
ATOM 1658 C CA . HIS A 1 197 ? 4.599 -51.409 8.099 1.00 45.16 197 HIS A CA 1
ATOM 1659 C C . HIS A 1 197 ? 5.518 -51.499 9.328 1.00 45.16 197 HIS A C 1
ATOM 1661 O O . HIS A 1 197 ? 6.236 -52.479 9.458 1.00 45.16 197 HIS A O 1
ATOM 1667 N N . VAL A 1 198 ? 5.470 -50.535 10.256 1.00 48.47 198 VAL A N 1
ATOM 1668 C CA . VAL A 1 198 ? 6.315 -50.522 11.476 1.00 48.47 198 VAL A CA 1
ATOM 1669 C C . VAL A 1 198 ? 5.528 -50.925 12.740 1.00 48.47 198 VAL A C 1
ATOM 1671 O O . VAL A 1 198 ? 6.016 -50.818 13.856 1.00 48.47 198 VAL A O 1
ATOM 1674 N N . LYS A 1 199 ? 4.289 -51.412 12.595 1.00 42.94 199 LYS A N 1
ATOM 1675 C CA . LYS A 1 199 ? 3.458 -51.901 13.713 1.00 42.94 199 LYS A CA 1
ATOM 1676 C C . LYS A 1 199 ? 3.138 -53.396 13.603 1.00 42.94 199 LYS A C 1
ATOM 1678 O O . LYS A 1 199 ? 1.992 -53.778 13.780 1.00 42.94 199 LYS A O 1
ATOM 1683 N N . ILE A 1 200 ? 4.131 -54.232 13.303 1.00 45.94 200 ILE A N 1
ATOM 1684 C CA . ILE A 1 200 ? 4.116 -55.676 13.596 1.00 45.94 200 ILE A CA 1
ATOM 1685 C C . ILE A 1 200 ? 5.570 -56.073 13.899 1.00 45.94 200 ILE A C 1
ATOM 1687 O O . ILE A 1 200 ? 6.447 -55.713 13.122 1.00 45.94 200 ILE A O 1
ATOM 1691 N N . GLN A 1 201 ? 5.784 -56.815 14.993 1.00 39.62 201 GLN A N 1
ATOM 1692 C CA . GLN A 1 201 ? 7.058 -57.214 15.629 1.00 39.62 201 GLN A CA 1
ATOM 1693 C C . GLN A 1 201 ? 7.646 -56.176 16.602 1.00 39.62 201 GLN A C 1
ATOM 1695 O O . GLN A 1 201 ? 8.501 -55.374 16.237 1.00 39.62 201 GLN A O 1
ATOM 1700 N N . ILE A 1 202 ? 7.170 -56.161 17.850 1.00 39.00 202 ILE A N 1
ATOM 1701 C CA . ILE A 1 202 ? 7.660 -56.943 19.008 1.00 39.00 202 ILE A CA 1
ATOM 1702 C C . ILE A 1 202 ? 6.550 -56.919 20.064 1.00 39.00 202 ILE A C 1
ATOM 1704 O O . ILE A 1 202 ? 5.940 -55.838 20.234 1.00 39.00 202 ILE A O 1
#

Secondary structure (DSSP, 8-state):
-HHHHHHHH---HHHHHHHHH-S-PPPPPHHHH--HHHHHHTT-HHHHHH-HHHHHHTHHHHHHHHHHHHHHHHHHHHHHHHHHHT-TT-HHHHHHHHHHHHHHHHTSSSTTHHHHHHHHHHS-GGG--HHHHHHHHHHHHHHHHHHHHT---HHHHHHHHHHHHHHHHHHHHHHS-TTHHHHHHHHHHHHHHHHHSSSS--

Foldseek 3Di:
DLVVVCVVVVDDSQVSCCVVPNDDDDDDQVLVVQDLVLCVLLPCNVVCVVDVPVCVVCSVVSVVSSVVSLLLVLLLLLLLLVLLVPPPPPVVVSVVSVVVSVVVQVPDSDPPSVVVSVCLVVDDPVPHDPSNVSSNVLSVVLCVVCVVVVNSPVVSSSVSSVVVSVVVVVVVVCVVCVVVVVVVVVVVVVVVVVVVVVPDDD

Sequence (202 aa):
MLDFEVKLSGKSFNAVKEQYFGKVRKSLHPAYQLNPYQLKCIGWQNYKRISFNGFLQKREHVLKDWKQFVHDELVTHYALFLCIAHLENQNERQKELMTWFIRKCWTSPIPAMYDQVQNAFLGRYEDLKDWAAEGTELGRSAWRVCLKTMDIDLDSLFLNILFLKALTKIDDKKRHNPKRKVSQKKLYNKVKDTKRHVKIQI